Protein AF-A0A0C2ZD01-F1 (afdb_monomer)

Secondary structure (DSSP, 8-state):
--B-TTT-PBPHHHHHHHHHHHHHHHHHHHHHHSPPP-----PPPPPPPPPPHHHHHHHHHHHHHHHHHHHHHHHHHHHHHHHSS------------------PPPPPPP-----------TT---TT-GGGHHHHSSTT--GGGGG--TT--PEEEEE--TT---EEEEE-SSS--EEEEE-TTS-EEEEEE--GGGEEEEEE--TTSPPPPPPTTS--

Nearest PDB structures (foldseek):
  7vmc-assembly1_C  TM=3.803E-01  e=2.671E+00  Escherichia coli O157:H7 str. EC869

pLDDT: mean 73.82, std 19.63, range [30.45, 94.06]

Structure (mmCIF, N/CA/C/O backbone):
data_AF-A0A0C2ZD01-F1
#
_entry.id   AF-A0A0C2ZD01-F1
#
loop_
_atom_site.group_PDB
_atom_site.id
_atom_site.type_symbol
_atom_site.label_atom_id
_atom_site.label_alt_id
_atom_site.label_comp_id
_atom_site.label_asym_id
_atom_site.label_entity_id
_atom_site.label_seq_id
_atom_site.pdbx_PDB_ins_code
_atom_site.Cartn_x
_atom_site.Cartn_y
_atom_site.Cartn_z
_atom_site.occupancy
_atom_site.B_iso_or_equiv
_atom_site.auth_seq_id
_atom_site.auth_comp_id
_atom_site.auth_asym_id
_atom_site.auth_atom_id
_atom_site.pdbx_PDB_model_num
ATOM 1 N N . MET A 1 1 ? -20.960 -1.678 0.259 1.00 58.94 1 MET A N 1
ATOM 2 C CA . MET A 1 1 ? -21.230 -3.119 0.489 1.00 58.94 1 MET A CA 1
ATOM 3 C C . MET A 1 1 ? -21.069 -3.852 -0.832 1.00 58.94 1 MET A C 1
ATOM 5 O O . MET A 1 1 ? -21.698 -3.444 -1.802 1.00 58.94 1 MET A O 1
ATOM 9 N N . ALA A 1 2 ? -20.206 -4.869 -0.900 1.00 73.94 2 ALA A N 1
ATOM 10 C CA . ALA A 1 2 ? -19.932 -5.575 -2.150 1.00 73.94 2 ALA A CA 1
ATOM 11 C C . ALA A 1 2 ? -21.067 -6.575 -2.448 1.00 73.94 2 ALA A C 1
ATOM 13 O O . ALA A 1 2 ? -21.102 -7.686 -1.911 1.00 73.94 2 ALA A O 1
ATOM 14 N N . LEU A 1 3 ? -22.034 -6.131 -3.250 1.00 78.56 3 LEU A N 1
ATOM 15 C CA . LEU A 1 3 ? -23.191 -6.914 -3.676 1.00 78.56 3 LEU A CA 1
ATOM 16 C C . LEU A 1 3 ? -22.995 -7.394 -5.113 1.00 78.56 3 LEU A C 1
ATOM 18 O O . LEU A 1 3 ? -22.504 -6.657 -5.965 1.00 78.56 3 LEU A O 1
ATOM 22 N N . ASP A 1 4 ? -23.428 -8.616 -5.385 1.00 77.88 4 ASP A N 1
ATOM 23 C CA . ASP A 1 4 ? -23.572 -9.133 -6.735 1.00 77.88 4 ASP A CA 1
ATOM 24 C C . ASP A 1 4 ? -24.637 -8.321 -7.485 1.00 77.88 4 ASP A C 1
ATOM 26 O O . ASP A 1 4 ? -25.754 -8.112 -7.002 1.00 77.88 4 ASP A O 1
ATOM 30 N N . THR A 1 5 ? -24.290 -7.839 -8.674 1.00 78.88 5 THR A N 1
ATOM 31 C CA . THR A 1 5 ? -25.119 -6.888 -9.427 1.00 78.88 5 THR A CA 1
ATOM 32 C C . THR A 1 5 ? -26.379 -7.518 -10.017 1.00 78.88 5 THR A C 1
ATOM 34 O O . THR A 1 5 ? -27.344 -6.800 -10.272 1.00 78.88 5 THR A O 1
ATOM 37 N N . LYS A 1 6 ? -26.414 -8.846 -10.189 1.00 77.56 6 LYS A N 1
ATOM 38 C CA . LYS A 1 6 ? -27.583 -9.574 -10.707 1.00 77.56 6 LYS A CA 1
ATOM 39 C C . LYS A 1 6 ? -28.511 -10.062 -9.604 1.00 77.56 6 LYS A C 1
ATOM 41 O O . LYS A 1 6 ? -29.724 -10.011 -9.752 1.00 77.56 6 LYS A O 1
ATOM 46 N N . THR A 1 7 ? -27.948 -10.554 -8.510 1.00 82.75 7 THR A N 1
ATOM 47 C CA . THR A 1 7 ? -28.691 -11.236 -7.445 1.00 82.75 7 THR A CA 1
ATOM 48 C C . THR A 1 7 ? -28.904 -10.360 -6.218 1.00 82.75 7 THR A C 1
ATOM 50 O O . THR A 1 7 ? -29.645 -10.756 -5.323 1.00 82.75 7 THR A O 1
ATOM 53 N N . ARG A 1 8 ? -28.256 -9.183 -6.156 1.00 83.44 8 ARG A N 1
ATOM 54 C CA . ARG A 1 8 ? -28.241 -8.270 -4.998 1.00 83.44 8 ARG A CA 1
ATOM 55 C C . ARG A 1 8 ? -27.796 -8.945 -3.695 1.00 83.44 8 ARG A C 1
ATOM 57 O O . ARG A 1 8 ? -28.004 -8.400 -2.616 1.00 83.44 8 ARG A O 1
ATOM 64 N N . ARG A 1 9 ? -27.161 -10.116 -3.781 1.00 82.00 9 ARG A N 1
ATOM 65 C CA . ARG A 1 9 ? -26.632 -10.853 -2.632 1.00 82.00 9 ARG A CA 1
ATOM 66 C C . ARG A 1 9 ? -25.218 -10.396 -2.324 1.00 82.00 9 ARG A C 1
ATOM 68 O O . ARG A 1 9 ? -24.478 -9.995 -3.215 1.00 82.00 9 ARG A O 1
ATOM 75 N N . VAL A 1 10 ? -24.829 -10.478 -1.058 1.00 81.31 10 VAL A N 1
ATOM 76 C CA . VAL A 1 10 ? -23.455 -10.190 -0.639 1.00 81.31 10 VAL A CA 1
ATOM 77 C C . VAL A 1 10 ? -22.506 -11.186 -1.299 1.00 81.31 10 VAL A C 1
ATOM 79 O O . VAL A 1 10 ? -22.744 -12.394 -1.270 1.00 81.31 10 VAL A O 1
ATOM 82 N N . LEU A 1 11 ? -21.430 -10.677 -1.899 1.00 84.25 11 LEU A N 1
ATOM 83 C CA . LEU A 1 11 ? -20.442 -11.522 -2.556 1.00 84.25 11 LEU A CA 1
ATOM 84 C C . LEU A 1 11 ? -19.786 -12.467 -1.531 1.00 84.25 11 LEU A C 1
ATOM 86 O O . LEU A 1 11 ? -19.335 -12.004 -0.481 1.00 84.25 11 LEU A O 1
ATOM 90 N N . PRO A 1 12 ? -19.641 -13.772 -1.826 1.00 80.69 12 PRO A N 1
ATOM 91 C CA . PRO A 1 12 ? -19.005 -14.721 -0.907 1.00 80.69 12 PRO A CA 1
ATOM 92 C C . PRO A 1 12 ? -17.586 -14.312 -0.480 1.00 80.69 12 PRO A C 1
ATOM 94 O O . PRO A 1 12 ? -17.180 -14.556 0.655 1.00 80.69 12 PRO A O 1
ATOM 97 N N . ALA A 1 13 ? -16.838 -13.648 -1.366 1.00 76.69 13 ALA A N 1
ATOM 98 C CA . ALA A 1 13 ? -15.516 -13.104 -1.056 1.00 76.69 13 ALA A CA 1
ATOM 99 C C . ALA A 1 13 ? -15.570 -12.007 0.023 1.00 76.69 13 ALA A C 1
ATOM 101 O O . ALA A 1 13 ? -14.704 -11.956 0.892 1.00 76.69 13 ALA A O 1
ATOM 102 N N . TYR A 1 14 ? -16.619 -11.180 0.017 1.00 80.19 14 TYR A N 1
ATOM 103 C CA . TYR A 1 14 ? -16.827 -10.139 1.021 1.00 80.19 14 TYR A CA 1
ATOM 104 C C . TYR A 1 14 ? -17.162 -10.733 2.392 1.00 80.19 14 TYR A C 1
ATOM 106 O O . TYR A 1 14 ? -16.647 -10.268 3.404 1.00 80.19 14 TYR A O 1
ATOM 114 N N . VAL A 1 15 ? -17.949 -11.815 2.432 1.00 84.62 15 VAL A N 1
ATOM 115 C CA . VAL A 1 15 ? -18.227 -12.549 3.680 1.00 84.62 15 VAL A CA 1
ATOM 116 C C . VAL A 1 15 ? -16.936 -13.110 4.279 1.00 84.62 15 VAL A C 1
ATOM 118 O O . VAL A 1 15 ? -16.698 -12.960 5.475 1.00 84.62 15 VAL A O 1
ATOM 121 N N . LYS A 1 16 ? -16.067 -13.699 3.447 1.00 84.75 16 LYS A N 1
ATOM 122 C CA . LYS A 1 16 ? -14.762 -14.212 3.893 1.00 84.75 16 LYS A CA 1
ATOM 123 C C . LYS A 1 16 ? -13.846 -13.105 4.410 1.00 84.75 16 LYS A C 1
ATOM 125 O O . LYS A 1 16 ? -13.212 -13.285 5.444 1.00 84.75 16 LYS A O 1
ATOM 130 N N . LEU A 1 17 ? -13.791 -11.966 3.718 1.00 84.75 17 LEU A N 1
ATOM 131 C CA . LEU A 1 17 ? -13.009 -10.808 4.154 1.00 84.75 17 LEU A CA 1
ATOM 132 C C . LEU A 1 17 ? -13.499 -10.299 5.515 1.00 84.75 17 LEU A C 1
ATOM 134 O O . LEU A 1 17 ? -12.701 -10.105 6.426 1.00 84.75 17 LEU A O 1
ATOM 138 N N . PHE A 1 18 ? -14.816 -10.144 5.665 1.00 86.38 18 PHE A N 1
ATOM 139 C CA . PHE A 1 18 ? -15.428 -9.697 6.910 1.00 86.38 18 PHE A CA 1
ATOM 140 C C . PHE A 1 18 ? -15.114 -10.649 8.067 1.00 86.38 18 PHE A C 1
ATOM 142 O O . PHE A 1 18 ? -14.655 -10.203 9.113 1.00 86.38 18 PHE A O 1
ATOM 149 N N . GLN A 1 19 ? -15.284 -11.959 7.863 1.00 87.00 19 GLN A N 1
ATOM 150 C CA . GLN A 1 19 ? -14.949 -12.973 8.865 1.00 87.00 19 GLN A CA 1
ATOM 151 C C . GLN A 1 19 ? -13.470 -12.926 9.262 1.00 87.00 19 GLN A C 1
ATOM 153 O O . GLN A 1 19 ? -13.164 -12.989 10.450 1.00 87.00 19 GLN A O 1
ATOM 158 N N . ASN A 1 20 ? -12.562 -12.777 8.292 1.00 87.12 20 ASN A N 1
ATOM 159 C CA . ASN A 1 20 ? -11.127 -12.704 8.558 1.00 87.12 20 ASN A CA 1
ATOM 160 C C . ASN A 1 20 ? -10.767 -11.450 9.367 1.00 87.12 20 ASN A C 1
ATOM 162 O O . ASN A 1 20 ? -10.104 -11.546 10.397 1.00 87.12 20 ASN A O 1
ATOM 166 N N . ASN A 1 21 ? -11.288 -10.287 8.968 1.00 82.19 21 ASN A N 1
ATOM 167 C CA . ASN A 1 21 ? -11.079 -9.034 9.694 1.00 82.19 21 ASN A CA 1
ATOM 168 C C . ASN A 1 21 ? -11.623 -9.109 11.123 1.00 82.19 21 ASN A C 1
ATOM 170 O O . ASN A 1 21 ? -10.962 -8.661 12.059 1.00 82.19 21 ASN A O 1
ATOM 174 N N . MET A 1 22 ? -12.785 -9.740 11.310 1.00 89.56 22 MET A N 1
ATOM 175 C CA . MET A 1 22 ? -13.345 -9.961 12.639 1.00 89.56 22 MET A CA 1
ATOM 176 C C . MET A 1 22 ? -12.431 -10.843 13.502 1.00 89.56 22 MET A C 1
ATOM 178 O O . MET A 1 22 ? -12.221 -10.552 14.676 1.00 89.56 22 MET A O 1
ATOM 182 N N . LEU A 1 23 ? -11.856 -11.901 12.924 1.00 87.69 23 LEU A N 1
ATOM 183 C CA . LEU A 1 23 ? -10.965 -12.822 13.630 1.00 87.69 23 LEU A CA 1
ATOM 184 C C . LEU A 1 23 ? -9.656 -12.144 14.050 1.00 87.69 23 LEU A C 1
ATOM 186 O O . LEU A 1 23 ? -9.190 -12.345 15.170 1.00 87.69 23 LEU A O 1
ATOM 190 N N . VAL A 1 24 ? -9.101 -11.300 13.177 1.00 84.88 24 VAL A N 1
ATOM 191 C CA . VAL A 1 24 ? -7.920 -10.479 13.473 1.00 84.88 24 VAL A CA 1
ATOM 192 C C . VAL A 1 24 ? -8.216 -9.507 14.613 1.00 84.88 24 VAL A C 1
ATOM 194 O O . VAL A 1 24 ? -7.448 -9.452 15.572 1.00 84.88 24 VAL A O 1
ATOM 197 N N . HIS A 1 25 ? -9.357 -8.816 14.571 1.00 82.69 25 HIS A N 1
ATOM 198 C CA . HIS A 1 25 ? -9.778 -7.918 15.650 1.00 82.69 25 HIS A CA 1
ATOM 199 C C . HIS A 1 25 ? -9.955 -8.648 16.990 1.00 82.69 25 HIS A C 1
ATOM 201 O O . HIS A 1 25 ? -9.491 -8.164 18.022 1.00 82.69 25 HIS A O 1
ATOM 207 N N . LEU A 1 26 ? -10.568 -9.838 16.996 1.00 85.00 26 LEU A N 1
ATOM 208 C CA . LEU A 1 26 ? -10.684 -10.657 18.208 1.00 85.00 26 LEU A CA 1
ATOM 209 C C . LEU A 1 26 ? -9.317 -11.116 18.731 1.00 85.00 26 LEU A C 1
ATOM 211 O O . LEU A 1 26 ? -9.070 -11.081 19.938 1.00 85.00 26 LEU A O 1
ATOM 215 N N . AL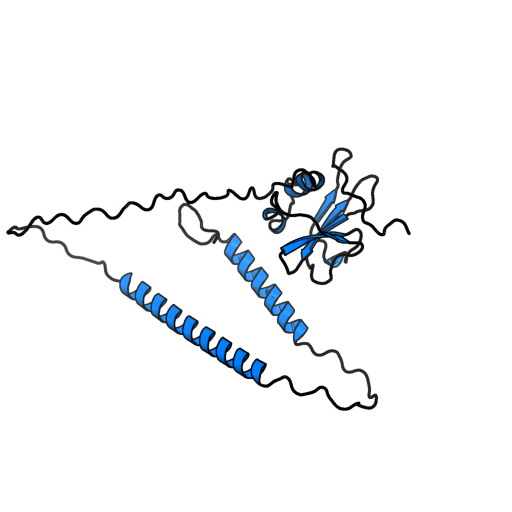A A 1 27 ? -8.411 -11.520 17.839 1.00 79.19 27 ALA A N 1
ATOM 216 C CA . ALA A 1 27 ? -7.057 -11.904 18.215 1.00 79.19 27 ALA A CA 1
ATOM 217 C C . ALA A 1 27 ? -6.293 -10.722 18.834 1.00 79.19 27 ALA A C 1
ATOM 219 O O . ALA A 1 27 ? -5.638 -10.888 19.865 1.00 79.19 27 ALA A O 1
ATOM 220 N N . GLN A 1 28 ? -6.436 -9.520 18.272 1.00 77.81 28 GLN A N 1
ATOM 221 C CA . GLN A 1 28 ? -5.863 -8.290 18.819 1.00 77.81 28 GLN A CA 1
ATOM 222 C C . GLN A 1 28 ? -6.443 -7.964 20.200 1.00 77.81 28 GLN A C 1
ATOM 224 O O . GLN A 1 28 ? -5.677 -7.782 21.143 1.00 77.81 28 GLN A O 1
ATOM 229 N N . GLN A 1 29 ? -7.769 -8.012 20.371 1.00 79.31 29 GLN A N 1
ATOM 230 C CA . GLN A 1 29 ? -8.408 -7.796 21.676 1.00 79.31 29 GLN A CA 1
ATOM 231 C C . GLN A 1 29 ? -7.937 -8.797 22.739 1.00 79.31 29 GLN A C 1
ATOM 233 O O . GLN A 1 29 ? -7.696 -8.413 23.884 1.00 79.31 29 GLN A O 1
ATOM 238 N N . SER A 1 30 ? -7.766 -10.070 22.369 1.00 70.50 30 SER A N 1
ATOM 239 C CA . SER A 1 30 ? -7.272 -11.098 23.292 1.00 70.50 30 SER A CA 1
ATOM 240 C C . SER A 1 30 ? -5.812 -10.874 23.697 1.00 70.50 30 SER A C 1
ATOM 242 O O . SER A 1 30 ? -5.461 -11.065 24.859 1.00 70.50 30 SER A O 1
ATOM 244 N N . ARG A 1 31 ? -4.966 -10.391 22.776 1.00 64.19 31 ARG A N 1
ATOM 245 C CA . ARG A 1 31 ? -3.570 -10.032 23.068 1.00 64.19 31 ARG A CA 1
ATOM 246 C C . ARG A 1 31 ? -3.464 -8.783 23.935 1.00 64.19 31 ARG A C 1
ATOM 248 O O . ARG A 1 31 ? -2.612 -8.748 24.812 1.00 64.19 31 ARG A O 1
ATOM 255 N N . SER A 1 32 ? -4.354 -7.809 23.763 1.00 57.03 32 SER A N 1
ATOM 256 C CA . SER A 1 32 ? -4.437 -6.636 24.642 1.00 57.03 32 SER A CA 1
ATOM 257 C C . SER A 1 32 ? -4.979 -6.965 26.042 1.00 57.03 32 SER A C 1
ATOM 259 O O . SER A 1 32 ? -4.745 -6.202 26.975 1.00 57.03 32 SER A O 1
ATOM 261 N N . GLN A 1 33 ? -5.682 -8.094 26.215 1.00 53.91 33 GLN A N 1
ATOM 262 C CA . GLN A 1 33 ? -6.108 -8.613 27.525 1.00 53.91 33 GLN A CA 1
ATOM 263 C C . GLN A 1 33 ? -5.127 -9.610 28.157 1.00 53.91 33 GLN A C 1
ATOM 265 O O . GLN A 1 33 ? -5.245 -9.907 29.349 1.00 53.91 33 GLN A O 1
ATOM 270 N N . ALA A 1 34 ? -4.155 -10.126 27.403 1.00 48.22 34 ALA A N 1
ATOM 271 C CA . ALA A 1 34 ? -3.115 -10.985 27.944 1.00 48.22 34 ALA A CA 1
ATOM 272 C C . ALA A 1 34 ? -2.134 -10.135 28.766 1.00 48.22 34 ALA A C 1
ATOM 274 O O . ALA A 1 34 ? -1.191 -9.544 28.244 1.00 48.22 34 ALA A O 1
ATOM 275 N N . SER A 1 35 ? -2.385 -10.068 30.076 1.00 48.44 35 SER A N 1
ATOM 276 C CA . SER A 1 35 ? -1.448 -9.528 31.064 1.00 48.44 35 SER A CA 1
ATOM 277 C C . SER A 1 35 ? -0.042 -10.104 30.834 1.00 48.44 35 SER A C 1
ATOM 279 O O . SER A 1 35 ? 0.084 -11.317 30.638 1.00 48.44 35 SER A O 1
ATOM 281 N N . PRO A 1 36 ? 1.022 -9.282 30.901 1.00 47.12 36 PRO A N 1
ATOM 282 C CA . PRO A 1 36 ? 2.389 -9.763 30.733 1.00 47.12 36 PRO A CA 1
ATOM 283 C C . PRO A 1 36 ? 2.751 -10.793 31.821 1.00 47.12 36 PRO A C 1
ATOM 285 O O . PRO A 1 36 ? 2.191 -10.742 32.925 1.00 47.12 36 PRO A O 1
ATOM 288 N N . PRO A 1 37 ? 3.682 -11.729 31.544 1.00 43.16 37 PRO A N 1
ATOM 289 C CA . PRO A 1 37 ? 4.127 -12.707 32.528 1.00 43.16 37 PRO A CA 1
ATOM 290 C C . PRO A 1 37 ? 4.789 -11.990 33.709 1.00 43.16 37 PRO A C 1
ATOM 292 O O . PRO A 1 37 ? 5.677 -11.155 33.545 1.00 43.16 37 PRO A O 1
ATOM 295 N N . SER A 1 38 ? 4.340 -12.319 34.918 1.00 44.75 38 SER A N 1
ATOM 296 C CA . SER A 1 38 ? 4.862 -11.768 36.165 1.00 44.75 38 SER A CA 1
ATOM 297 C C . SER A 1 38 ? 6.338 -12.138 36.360 1.00 44.75 38 SER A C 1
ATOM 299 O O . SER A 1 38 ? 6.655 -13.298 36.628 1.00 44.75 38 SER A O 1
ATOM 301 N N . ALA A 1 39 ? 7.229 -11.149 36.271 1.00 39.34 39 ALA A N 1
ATOM 302 C CA . ALA A 1 39 ? 8.621 -11.236 36.716 1.00 39.34 39 ALA A CA 1
ATOM 303 C C . ALA A 1 39 ? 8.743 -10.829 38.207 1.00 39.34 39 ALA A C 1
ATOM 305 O O . ALA A 1 39 ? 7.864 -10.142 38.735 1.00 39.34 39 ALA A O 1
ATOM 306 N N . PRO A 1 40 ? 9.777 -11.297 38.933 1.00 45.78 40 PRO A N 1
ATOM 307 C CA . PRO A 1 40 ? 9.713 -11.460 40.379 1.00 45.78 40 PRO A CA 1
ATOM 308 C C . PRO A 1 40 ? 9.877 -10.142 41.147 1.00 45.78 40 PRO A C 1
ATOM 310 O O . PRO A 1 40 ? 10.734 -9.321 40.839 1.00 45.78 40 PRO A O 1
ATOM 313 N N . LYS A 1 41 ? 9.036 -10.003 42.184 1.00 49.00 41 LYS A N 1
ATOM 314 C CA . LYS A 1 41 ? 9.081 -9.075 43.331 1.00 49.00 41 LYS A CA 1
ATOM 315 C C . LYS A 1 41 ? 10.168 -7.989 43.271 1.00 49.00 41 LYS A C 1
ATOM 317 O O . LYS A 1 41 ? 11.283 -8.194 43.742 1.00 49.00 41 LYS A O 1
ATOM 322 N N . SER A 1 42 ? 9.768 -6.784 42.876 1.00 41.78 42 SER A N 1
ATOM 323 C CA . SER A 1 42 ? 10.413 -5.556 43.339 1.00 41.78 42 SER A CA 1
ATOM 324 C C . SER A 1 42 ? 9.359 -4.582 43.865 1.00 41.78 42 SER A C 1
ATOM 326 O O . SER A 1 42 ? 8.219 -4.550 43.410 1.00 41.78 42 SER A O 1
ATOM 328 N N . ARG A 1 43 ? 9.741 -3.890 44.932 1.00 45.09 43 ARG A N 1
ATOM 329 C CA . ARG A 1 43 ? 8.934 -3.149 45.909 1.00 45.09 43 ARG A CA 1
ATOM 330 C C . ARG A 1 43 ? 8.021 -2.102 45.242 1.00 45.09 43 ARG A C 1
ATOM 332 O O . ARG A 1 43 ? 8.503 -1.253 44.501 1.00 45.09 43 ARG A O 1
ATOM 339 N N . ALA A 1 44 ? 6.719 -2.163 45.528 1.00 40.53 44 ALA A N 1
ATOM 340 C CA . ALA A 1 44 ? 5.687 -1.312 44.929 1.00 40.53 44 ALA A CA 1
ATOM 341 C C . ALA A 1 44 ? 5.825 0.186 45.300 1.00 40.53 44 ALA A C 1
ATOM 343 O O . ALA A 1 44 ? 5.944 0.497 46.489 1.00 40.53 44 ALA A O 1
ATOM 344 N N . PRO A 1 45 ? 5.723 1.112 44.327 1.00 55.62 45 PRO A N 1
ATOM 345 C CA . PRO A 1 45 ? 5.280 2.490 44.541 1.00 55.62 45 PRO A CA 1
ATOM 346 C C . PRO A 1 45 ? 3.735 2.557 44.610 1.00 55.62 45 PRO A C 1
ATOM 348 O O . PRO A 1 45 ? 3.071 1.607 44.185 1.00 55.62 45 PRO A O 1
ATOM 351 N N . PRO A 1 46 ? 3.139 3.643 45.144 1.00 52.16 46 PRO A N 1
ATOM 352 C CA . PRO A 1 46 ? 1.685 3.782 45.253 1.00 52.16 46 PRO A CA 1
ATOM 353 C C . PRO A 1 46 ? 1.020 3.648 43.876 1.00 52.16 46 PRO A C 1
ATOM 355 O O . PRO A 1 46 ? 1.480 4.231 42.896 1.00 52.16 46 PRO A O 1
ATOM 358 N N . GLY A 1 47 ? -0.025 2.818 43.815 1.00 53.12 47 GLY A N 1
ATOM 359 C CA . GLY A 1 47 ? -0.683 2.423 42.571 1.00 53.12 47 GLY A CA 1
ATOM 360 C C . GLY A 1 47 ? -1.251 3.603 41.772 1.00 53.12 47 GLY A C 1
ATOM 361 O O . GLY A 1 47 ? -1.524 4.663 42.342 1.00 53.12 47 GLY A O 1
ATOM 362 N N . PRO A 1 48 ? -1.440 3.426 40.452 1.00 59.53 48 PRO A N 1
ATOM 363 C CA . PRO A 1 48 ? -1.995 4.465 39.598 1.00 59.53 48 PRO A CA 1
ATOM 364 C C . PRO A 1 48 ? -3.400 4.873 40.077 1.00 59.53 48 PRO A C 1
ATOM 366 O O . PRO A 1 48 ? -4.143 4.030 40.595 1.00 59.53 48 PRO A O 1
ATOM 369 N N . PRO A 1 49 ? -3.782 6.155 39.922 1.00 57.75 49 PRO A N 1
ATOM 370 C CA . PRO A 1 49 ? -5.102 6.629 40.312 1.00 57.75 49 PRO A CA 1
ATOM 371 C C . PRO A 1 49 ? -6.189 5.835 39.580 1.00 57.75 49 PRO A C 1
ATOM 373 O O . PRO A 1 49 ? -6.040 5.468 38.414 1.00 57.75 49 PRO A O 1
ATOM 376 N N . SER A 1 50 ? -7.292 5.560 40.281 1.00 56.38 50 SER A N 1
ATOM 377 C CA . SER A 1 50 ? -8.465 4.920 39.680 1.00 56.38 50 SER A CA 1
ATOM 378 C C . SER A 1 50 ? -8.916 5.707 38.442 1.00 56.38 50 SER A C 1
ATOM 380 O O . SER A 1 50 ? -8.939 6.939 38.502 1.00 56.38 50 SER A O 1
ATOM 382 N N . PRO A 1 51 ? -9.281 5.036 37.331 1.00 55.62 51 PRO A N 1
ATOM 383 C CA . PRO A 1 51 ? -9.702 5.728 36.120 1.00 55.62 51 PRO A CA 1
ATOM 384 C C . PRO A 1 51 ? -10.914 6.623 36.421 1.00 55.62 51 PRO A C 1
ATOM 386 O O . PRO A 1 51 ? -11.778 6.221 37.212 1.00 55.62 51 PRO A O 1
ATOM 389 N N . PRO A 1 52 ? -10.987 7.824 35.820 1.00 57.16 52 PRO A N 1
ATOM 390 C CA . PRO A 1 52 ? -12.035 8.795 36.110 1.00 57.16 52 PRO A CA 1
ATOM 391 C C . PRO A 1 52 ? -13.421 8.180 35.881 1.00 57.16 52 PRO A C 1
ATOM 393 O O . PRO A 1 52 ? -13.658 7.502 34.879 1.00 57.16 52 PRO A O 1
ATOM 396 N N . SER A 1 53 ? -14.344 8.412 36.822 1.00 60.41 53 SER A N 1
ATOM 397 C CA . SER A 1 53 ? -15.703 7.839 36.830 1.00 60.41 53 SER A CA 1
ATOM 398 C C . SER A 1 53 ? -16.487 8.108 35.541 1.00 60.41 53 SER A C 1
ATOM 400 O O . SER A 1 53 ? -17.329 7.299 35.160 1.00 60.41 53 SER A O 1
ATOM 402 N N . VAL A 1 54 ? -16.150 9.194 34.843 1.00 59.56 54 VAL A N 1
ATOM 403 C CA . VAL A 1 54 ? -16.716 9.611 33.554 1.00 59.56 54 VAL A CA 1
ATOM 404 C C . VAL A 1 54 ? -16.585 8.515 32.490 1.00 59.56 54 VAL A C 1
ATOM 406 O O . VAL A 1 54 ? -17.570 8.182 31.838 1.00 59.56 54 VAL A O 1
ATOM 409 N N . LEU A 1 55 ? -15.423 7.856 32.398 1.00 59.09 55 LEU A N 1
ATOM 410 C CA . LEU A 1 55 ? -15.180 6.800 31.406 1.00 59.09 55 LEU A CA 1
ATOM 411 C C . LEU A 1 55 ? -16.022 5.543 31.669 1.00 59.09 55 LEU A C 1
ATOM 413 O O . LEU A 1 55 ? -16.387 4.821 30.745 1.00 59.09 55 LEU A O 1
ATOM 417 N N . ARG A 1 56 ? -16.362 5.261 32.934 1.00 62.19 56 ARG A N 1
ATOM 418 C CA . ARG A 1 56 ? -17.210 4.107 33.281 1.00 62.19 56 ARG A CA 1
ATOM 419 C C . ARG A 1 56 ? -18.669 4.339 32.906 1.00 62.19 56 ARG A C 1
ATOM 421 O O . ARG A 1 56 ? -19.341 3.388 32.516 1.00 62.19 56 ARG A O 1
ATOM 428 N N . VAL A 1 57 ? -19.138 5.580 33.029 1.00 70.44 57 VAL A N 1
ATOM 429 C CA . VAL A 1 57 ? -20.491 5.972 32.623 1.00 70.44 57 VAL A CA 1
ATOM 430 C C . VAL A 1 57 ? -20.611 5.907 31.106 1.00 70.44 57 VAL A C 1
ATOM 432 O O . VAL A 1 57 ? -21.532 5.272 30.614 1.00 70.44 57 VAL A O 1
ATOM 435 N N . GLU A 1 58 ? -19.637 6.441 30.369 1.00 73.81 58 GLU A N 1
ATOM 436 C CA . GLU A 1 58 ? -19.629 6.411 28.902 1.00 73.81 58 GLU A CA 1
ATOM 437 C C . GLU A 1 58 ? -19.643 4.977 28.345 1.00 73.81 58 GLU A C 1
ATOM 439 O O . GLU A 1 58 ? -20.450 4.654 27.479 1.00 73.81 58 GLU A O 1
ATOM 444 N N . ILE A 1 59 ? -18.852 4.065 28.923 1.00 75.94 59 ILE A N 1
ATOM 445 C CA . ILE A 1 59 ? -18.871 2.643 28.540 1.00 75.94 59 ILE A CA 1
ATOM 446 C C . ILE A 1 59 ? -20.229 1.990 28.838 1.00 75.94 59 ILE A C 1
ATOM 448 O O . ILE A 1 59 ? -20.690 1.144 28.068 1.00 75.94 59 ILE A O 1
ATOM 452 N N . ALA A 1 60 ? -20.875 2.337 29.954 1.00 75.50 60 ALA A N 1
ATOM 453 C CA . ALA A 1 60 ? -22.196 1.809 30.286 1.00 75.50 60 ALA A CA 1
ATOM 454 C C . ALA A 1 60 ? -23.274 2.342 29.329 1.00 75.50 60 ALA A C 1
ATOM 456 O O . ALA A 1 60 ? -24.111 1.563 28.871 1.00 75.50 60 ALA A O 1
ATOM 457 N N . THR A 1 61 ? -23.204 3.625 28.969 1.00 85.50 61 THR A N 1
ATOM 458 C CA . THR A 1 61 ? -24.092 4.257 27.986 1.00 85.50 61 THR A CA 1
ATOM 459 C C . THR A 1 61 ? -23.933 3.611 26.614 1.00 85.50 61 THR A C 1
ATOM 461 O O . THR A 1 61 ? -24.912 3.118 26.062 1.00 85.50 61 THR A O 1
ATOM 464 N N . LEU A 1 62 ? -22.696 3.474 26.125 1.00 85.06 62 LEU A N 1
ATOM 465 C CA . LEU A 1 62 ? -22.403 2.824 24.844 1.00 85.06 62 LEU A CA 1
ATOM 466 C C . LEU A 1 62 ? -22.906 1.377 24.804 1.00 85.06 62 LEU A C 1
ATOM 468 O O . LEU A 1 62 ? -23.436 0.925 23.794 1.00 85.06 62 LEU A O 1
ATOM 472 N N . ARG A 1 63 ? -22.793 0.634 25.913 1.00 88.38 63 ARG A N 1
ATOM 473 C CA . ARG A 1 63 ? -23.350 -0.727 26.013 1.00 88.38 63 ARG A CA 1
ATOM 474 C C . ARG A 1 63 ? -24.875 -0.742 25.943 1.00 88.38 63 ARG A C 1
ATOM 476 O O . ARG A 1 63 ? -25.428 -1.657 25.336 1.00 88.38 63 ARG A O 1
ATOM 483 N N . SER A 1 64 ? -25.536 0.238 26.556 1.00 84.38 64 SER A N 1
ATOM 484 C CA . SER A 1 64 ? -26.993 0.373 26.507 1.00 84.38 64 SER A CA 1
ATOM 485 C C . SER A 1 64 ? -27.478 0.727 25.100 1.00 84.38 64 SER A C 1
ATOM 487 O O . SER A 1 64 ? -28.437 0.127 24.625 1.00 84.38 64 SER A O 1
ATOM 489 N N . GLU A 1 65 ? -26.792 1.638 24.407 1.00 87.19 65 GLU A N 1
ATOM 490 C CA . GLU A 1 65 ? -27.104 2.000 23.018 1.00 87.19 65 GLU A CA 1
ATOM 491 C C . GLU A 1 65 ? -26.949 0.799 22.081 1.00 87.19 65 GLU A C 1
ATOM 493 O O . GLU A 1 65 ? -27.841 0.496 21.293 1.00 87.19 65 GLU A O 1
ATOM 498 N N . LEU A 1 66 ? -25.867 0.030 22.230 1.00 88.12 66 LEU A N 1
ATOM 499 C CA . LEU A 1 66 ? -25.636 -1.176 21.431 1.00 88.12 66 LEU A CA 1
ATOM 500 C C . LEU A 1 66 ? -26.713 -2.248 21.671 1.00 88.12 66 LEU A C 1
ATOM 502 O O . LEU A 1 66 ? -27.093 -2.970 20.748 1.00 88.12 66 LEU A O 1
ATOM 506 N N . ALA A 1 67 ? -27.210 -2.367 22.905 1.00 89.69 67 ALA A N 1
ATOM 507 C CA . ALA A 1 67 ? -28.311 -3.270 23.227 1.00 89.69 67 ALA A CA 1
ATOM 508 C C . ALA A 1 67 ? -29.636 -2.805 22.601 1.00 89.69 67 ALA A C 1
ATOM 510 O O . ALA A 1 67 ? -30.359 -3.634 22.050 1.00 89.69 67 ALA A O 1
ATOM 511 N N . ALA A 1 68 ? -29.920 -1.499 22.626 1.00 89.44 68 ALA A N 1
ATOM 512 C CA . ALA A 1 68 ? -31.110 -0.920 22.006 1.00 89.44 68 ALA A CA 1
ATOM 513 C C . ALA A 1 68 ? -31.107 -1.109 20.480 1.00 89.44 68 ALA A C 1
ATOM 515 O O . ALA A 1 68 ? -32.061 -1.659 19.937 1.00 89.44 68 ALA A O 1
ATOM 516 N N . LEU A 1 69 ? -29.995 -0.793 19.802 1.00 88.19 69 LEU A N 1
ATOM 517 C CA . LEU A 1 69 ? -29.862 -1.000 18.353 1.00 88.19 69 LEU A CA 1
ATOM 518 C C . LEU A 1 69 ? -30.048 -2.467 17.944 1.00 88.19 69 LEU A C 1
ATOM 520 O O . LEU A 1 69 ? -30.607 -2.757 16.888 1.00 88.19 69 LEU A O 1
ATOM 524 N N . ARG A 1 70 ? -29.585 -3.415 18.767 1.00 90.06 70 ARG A N 1
ATOM 525 C CA . ARG A 1 70 ? -29.803 -4.847 18.509 1.00 90.06 70 ARG A CA 1
ATOM 526 C C . ARG A 1 70 ? -31.270 -5.241 18.641 1.00 90.06 70 ARG A C 1
ATOM 528 O O . ARG A 1 70 ? -31.730 -6.059 17.850 1.00 90.06 70 ARG A O 1
ATOM 535 N N . ALA A 1 71 ? -31.982 -4.679 19.616 1.00 89.00 71 ALA A N 1
ATOM 536 C CA . ALA A 1 71 ? -33.410 -4.922 19.781 1.00 89.00 71 ALA A CA 1
ATOM 537 C C . ALA A 1 71 ? -34.207 -4.364 18.591 1.00 89.00 71 ALA A C 1
ATOM 539 O O . ALA A 1 71 ? -34.994 -5.100 18.002 1.00 89.00 71 ALA A O 1
ATOM 540 N N . GLU A 1 72 ? -33.924 -3.127 18.169 1.00 89.62 72 GLU A N 1
ATOM 541 C CA . GLU A 1 72 ? -34.556 -2.511 16.992 1.00 89.62 72 GLU A CA 1
ATOM 542 C C . GLU A 1 72 ? -34.281 -3.306 15.709 1.00 89.62 72 GLU A C 1
ATOM 544 O O . GLU A 1 72 ? -35.167 -3.498 14.877 1.00 89.62 72 GLU A O 1
ATOM 549 N N . PHE A 1 73 ? -33.060 -3.820 15.548 1.00 90.81 73 PHE A N 1
ATOM 550 C CA . PHE A 1 73 ? -32.711 -4.625 14.383 1.00 90.81 73 PHE A CA 1
ATOM 551 C C . PHE A 1 73 ? -33.443 -5.977 14.349 1.00 90.81 73 PHE A C 1
ATOM 553 O O . PHE A 1 73 ? -33.887 -6.407 13.283 1.00 90.81 73 PHE A O 1
ATOM 560 N N . GLU A 1 74 ? -33.598 -6.654 15.490 1.00 88.81 74 GLU A N 1
ATOM 561 C CA . GLU A 1 74 ? -34.371 -7.903 15.557 1.00 88.81 74 GLU A CA 1
ATOM 562 C C . GLU A 1 74 ? -35.877 -7.671 15.368 1.00 88.81 74 GLU A C 1
ATOM 564 O O . GLU A 1 74 ? -36.553 -8.483 14.729 1.00 88.81 74 GLU A O 1
ATOM 569 N N . GLU A 1 75 ? -36.402 -6.537 15.834 1.00 87.44 75 GLU A N 1
ATOM 570 C CA . GLU A 1 75 ? -37.777 -6.118 15.549 1.00 87.44 75 GLU A CA 1
ATOM 571 C C . GLU A 1 75 ? -37.980 -5.857 14.050 1.00 87.44 75 GLU A C 1
ATOM 573 O O . GLU A 1 75 ? -38.915 -6.385 13.443 1.00 87.44 75 GLU A O 1
ATOM 578 N N . PHE A 1 76 ? -37.054 -5.129 13.418 1.00 88.56 76 PHE A N 1
ATOM 579 C CA . PHE A 1 76 ? -37.062 -4.904 11.975 1.00 88.56 76 PHE A CA 1
ATOM 580 C C . PHE A 1 76 ? -37.028 -6.223 11.193 1.00 88.56 76 PHE A C 1
ATOM 582 O O . PHE A 1 76 ? -37.810 -6.415 10.259 1.00 88.56 76 PHE A O 1
ATOM 589 N N . LYS A 1 77 ? -36.166 -7.163 11.595 1.00 86.38 77 LYS A N 1
ATOM 590 C CA . LYS A 1 77 ? -36.060 -8.482 10.960 1.00 86.38 77 LYS A CA 1
ATOM 591 C C . LYS A 1 77 ? -37.366 -9.272 11.076 1.00 86.38 77 LYS A C 1
ATOM 593 O O . LYS A 1 77 ? -37.830 -9.835 10.087 1.00 86.38 77 LYS A O 1
ATOM 598 N N . SER A 1 78 ? -37.995 -9.237 12.249 1.00 78.88 78 SER A N 1
ATOM 599 C CA . SER A 1 78 ? -39.280 -9.899 12.501 1.00 78.88 78 SER A CA 1
ATOM 600 C C . SER A 1 78 ? -40.420 -9.287 11.673 1.00 78.88 78 SER A C 1
ATOM 602 O O . SER A 1 78 ? -41.245 -10.013 11.117 1.00 78.88 78 SER A O 1
ATOM 604 N N . SER A 1 79 ? -40.445 -7.958 11.532 1.00 77.19 79 SER A N 1
ATOM 605 C CA . SER A 1 79 ? -41.411 -7.235 10.689 1.00 77.19 79 SER A CA 1
ATOM 606 C C . SER A 1 79 ? -41.242 -7.564 9.199 1.00 77.19 79 SER A C 1
ATOM 608 O O . SER A 1 79 ? -42.219 -7.798 8.478 1.00 77.19 79 SER A O 1
ATOM 610 N N . TYR A 1 80 ? -39.991 -7.667 8.744 1.00 77.44 80 TYR A N 1
ATOM 611 C CA . TYR A 1 80 ? -39.662 -8.016 7.366 1.00 77.44 80 TYR A CA 1
ATOM 612 C C . TYR A 1 80 ? -40.071 -9.456 7.013 1.00 77.44 80 TYR A C 1
ATOM 614 O O . TYR A 1 80 ? -40.692 -9.686 5.975 1.00 77.44 80 TYR A O 1
ATOM 622 N N . GLU A 1 81 ? -39.797 -10.431 7.886 1.00 74.44 81 GLU A N 1
ATOM 623 C CA . GLU A 1 81 ? -40.204 -11.829 7.665 1.00 74.44 81 GLU A CA 1
ATOM 624 C C . GLU A 1 81 ? -41.729 -12.023 7.749 1.00 74.44 81 GLU A C 1
ATOM 626 O O . GLU A 1 81 ? -42.303 -12.789 6.967 1.00 74.44 81 GLU A O 1
ATOM 631 N N . SER A 1 82 ? -42.406 -11.266 8.618 1.00 65.12 82 SER A N 1
ATOM 632 C CA . SER A 1 82 ? -43.874 -11.277 8.725 1.00 65.12 82 SER A CA 1
ATOM 633 C C . SER A 1 82 ? -44.560 -10.675 7.491 1.00 65.12 82 SER A C 1
ATOM 635 O O . SER A 1 82 ? -45.641 -11.111 7.112 1.00 65.12 82 SER A O 1
ATOM 637 N N . SER A 1 83 ? -43.921 -9.710 6.822 1.00 58.53 83 SER A N 1
ATOM 638 C CA . SER A 1 83 ? -44.438 -9.098 5.586 1.00 58.53 83 SER A CA 1
ATOM 639 C C . SER A 1 83 ? -44.124 -9.918 4.329 1.00 58.53 83 SER A C 1
ATOM 641 O O . SER A 1 83 ? -44.789 -9.773 3.308 1.00 58.53 83 SER A O 1
ATOM 643 N N . SER A 1 84 ? -43.115 -10.792 4.388 1.00 51.50 84 SER A N 1
ATOM 644 C CA . SER A 1 84 ? -42.701 -11.645 3.266 1.00 51.50 84 SER A CA 1
ATOM 645 C C . SER A 1 84 ? -43.475 -12.970 3.183 1.00 51.50 84 SER A C 1
ATOM 647 O O . SER A 1 84 ? -43.281 -13.724 2.228 1.00 51.50 84 SER A O 1
ATOM 649 N N . SER A 1 85 ? -44.333 -13.279 4.160 1.00 47.66 85 SER A N 1
ATOM 650 C CA . SER A 1 85 ? -45.089 -14.535 4.255 1.00 47.66 85 SER A CA 1
ATOM 651 C C . SER A 1 85 ? -46.596 -14.306 4.087 1.00 47.66 85 SER A C 1
ATOM 653 O O . SER A 1 85 ? -47.404 -14.629 4.950 1.00 47.66 85 SER A O 1
ATOM 655 N N . GLY A 1 86 ? -46.989 -13.751 2.940 1.00 49.12 86 GLY A N 1
ATOM 656 C CA . GLY A 1 86 ? -48.394 -13.492 2.639 1.00 49.12 86 GLY A CA 1
ATOM 657 C C . GLY A 1 86 ? -48.668 -13.319 1.154 1.00 49.12 86 GLY A C 1
ATOM 658 O O . GLY A 1 86 ? -49.130 -12.263 0.754 1.00 49.12 86 GLY A O 1
ATOM 659 N N . ASP A 1 87 ? -48.398 -14.342 0.340 1.00 43.38 87 ASP A N 1
ATOM 660 C CA . ASP A 1 87 ? -49.074 -14.448 -0.955 1.00 43.38 87 ASP A CA 1
ATOM 661 C C . ASP A 1 87 ? -49.246 -15.913 -1.365 1.00 43.38 87 ASP A C 1
ATOM 663 O O . ASP A 1 87 ? -48.360 -16.581 -1.903 1.00 43.38 87 ASP A O 1
ATOM 667 N N . SER A 1 88 ? -50.419 -16.452 -1.052 1.00 39.06 88 SER A N 1
ATOM 668 C CA . SER A 1 88 ? -50.936 -17.658 -1.684 1.00 39.06 88 SER A CA 1
ATOM 669 C C . SER A 1 88 ? -52.457 -17.590 -1.749 1.00 39.06 88 SER A C 1
ATOM 671 O O . SER A 1 88 ? -53.146 -17.772 -0.754 1.00 39.06 88 SER A O 1
ATOM 673 N N . SER A 1 89 ? -52.922 -17.390 -2.986 1.00 39.41 89 SER A N 1
ATOM 674 C CA . SER A 1 89 ? -54.269 -17.599 -3.534 1.00 39.41 89 SER A CA 1
ATOM 675 C C . SER A 1 89 ? -55.415 -16.733 -3.005 1.00 39.41 89 SER A C 1
ATOM 677 O O . SER A 1 89 ? -55.953 -16.979 -1.930 1.00 39.41 89 SER A O 1
ATOM 679 N N . SER A 1 90 ? -55.953 -15.865 -3.872 1.00 32.16 90 SER A N 1
ATOM 680 C CA . SER A 1 90 ? -57.195 -16.146 -4.630 1.00 32.16 90 SER A CA 1
ATOM 681 C C . SER A 1 90 ? -57.577 -14.955 -5.524 1.00 32.16 90 SER A C 1
ATOM 683 O O . SER A 1 90 ? -57.759 -13.845 -5.036 1.00 32.16 90 SER A O 1
ATOM 685 N N . SER A 1 91 ? -57.759 -15.183 -6.828 1.00 39.25 91 SER A N 1
ATOM 686 C CA . SER A 1 91 ? -58.539 -14.279 -7.694 1.00 39.25 91 SER A CA 1
ATOM 687 C C . SER A 1 91 ? -60.041 -14.482 -7.441 1.00 39.25 91 SER A C 1
ATOM 689 O O . SER A 1 91 ? -60.461 -15.616 -7.197 1.00 39.25 91 SER A O 1
ATOM 691 N N . PRO A 1 92 ? -60.867 -13.426 -7.551 1.00 38.69 92 PRO A N 1
ATOM 692 C CA . PRO A 1 92 ? -61.710 -13.306 -8.744 1.00 38.69 92 PRO A CA 1
ATOM 693 C C . PRO A 1 92 ? -61.839 -11.873 -9.303 1.00 38.69 92 PRO A C 1
ATOM 695 O O . PRO A 1 92 ? -61.378 -10.894 -8.728 1.00 38.69 92 PRO A O 1
ATOM 698 N N . SER A 1 93 ? -62.437 -11.828 -10.494 1.00 31.45 93 SER A N 1
ATOM 699 C CA . SER A 1 93 ? -62.540 -10.737 -11.480 1.00 31.45 93 SER A CA 1
ATOM 700 C C . SER A 1 93 ? -63.769 -9.805 -11.239 1.00 31.45 93 SER A C 1
ATOM 702 O O . SER A 1 93 ? -64.345 -9.878 -10.156 1.00 31.45 93 SER A O 1
ATOM 704 N N . PRO A 1 94 ? -64.196 -8.898 -12.156 1.00 59.19 94 PRO A N 1
ATOM 705 C CA . PRO A 1 94 ? -64.285 -7.458 -11.893 1.00 59.19 94 PRO A CA 1
ATOM 706 C C . PRO A 1 94 ? -65.728 -6.908 -11.944 1.00 59.19 94 PRO A C 1
ATOM 708 O O . PRO A 1 94 ? -66.557 -7.396 -12.702 1.00 59.19 94 PRO A O 1
ATOM 711 N N . SER A 1 95 ? -66.035 -5.845 -11.200 1.00 31.17 95 SER A N 1
ATOM 712 C CA . SER A 1 95 ? -67.152 -4.904 -11.455 1.00 31.17 95 SER A CA 1
ATOM 713 C C . SER A 1 95 ? -66.934 -3.687 -10.538 1.00 31.17 95 SER A C 1
ATOM 715 O O . SER A 1 95 ? -66.787 -3.865 -9.335 1.00 31.17 95 SER A O 1
ATOM 717 N N . GLU A 1 96 ? -66.569 -2.508 -11.059 1.00 35.47 96 GLU A N 1
ATOM 718 C CA . GLU A 1 96 ? -67.494 -1.413 -11.430 1.00 35.47 96 GLU A CA 1
ATOM 719 C C . GLU A 1 96 ? -68.265 -0.911 -10.174 1.00 35.47 96 GLU A C 1
ATOM 721 O O . GLU A 1 96 ? -69.007 -1.668 -9.567 1.00 35.47 96 GLU A O 1
ATOM 726 N N . VAL A 1 97 ? -68.092 0.307 -9.632 1.00 30.45 97 VAL A N 1
ATOM 727 C CA . VAL A 1 97 ? -68.546 1.598 -10.179 1.00 30.45 97 VAL A CA 1
ATOM 728 C C . VAL A 1 97 ? -68.302 2.735 -9.127 1.00 30.45 97 VAL A C 1
ATOM 730 O O . VAL A 1 97 ? -68.479 2.524 -7.933 1.00 30.45 97 VAL A O 1
ATOM 733 N N . HIS A 1 98 ? -68.023 3.953 -9.625 1.00 30.59 98 HIS A N 1
ATOM 734 C CA . HIS A 1 98 ? -68.230 5.317 -9.065 1.00 30.59 98 HIS A CA 1
ATOM 735 C C . HIS A 1 98 ? -67.247 6.005 -8.080 1.00 30.59 98 HIS A C 1
ATOM 737 O O . HIS A 1 98 ? -67.289 5.841 -6.869 1.00 30.59 98 HIS A O 1
ATOM 743 N N . ALA A 1 99 ? -66.522 6.964 -8.683 1.00 32.97 99 ALA A N 1
ATOM 744 C CA . ALA A 1 99 ? -66.521 8.413 -8.412 1.00 32.97 99 ALA A CA 1
ATOM 745 C C . ALA A 1 99 ? -65.973 8.938 -7.071 1.00 32.97 99 ALA A C 1
ATOM 747 O O . ALA A 1 99 ? -66.632 8.859 -6.044 1.00 32.97 99 ALA A O 1
ATOM 748 N N . ALA A 1 100 ? -64.871 9.697 -7.135 1.00 31.42 100 ALA A N 1
ATOM 749 C CA . ALA A 1 100 ? -64.942 11.164 -7.108 1.00 31.42 100 ALA A CA 1
ATOM 750 C C . ALA A 1 100 ? -63.551 11.827 -7.165 1.00 31.42 100 ALA A C 1
ATOM 752 O O . ALA A 1 100 ? -62.594 11.379 -6.546 1.00 31.42 100 ALA A O 1
ATOM 753 N N . SER A 1 101 ? -63.536 12.982 -7.830 1.00 36.56 101 SER A N 1
ATOM 754 C CA . SER A 1 101 ? -62.648 14.125 -7.599 1.00 36.56 101 SER A CA 1
ATOM 755 C C . SER A 1 101 ? -61.183 14.028 -8.041 1.00 36.56 101 SER A C 1
ATOM 757 O O . SER A 1 101 ? -60.266 13.712 -7.288 1.00 36.56 101 SER A O 1
ATOM 759 N N . THR A 1 102 ? -60.969 14.449 -9.287 1.00 48.25 102 THR A N 1
ATOM 760 C CA . THR A 1 102 ? -59.699 14.967 -9.796 1.00 48.25 102 THR A CA 1
ATOM 761 C C . THR A 1 102 ? -59.284 16.211 -9.005 1.00 48.25 102 THR A C 1
ATOM 763 O O . THR A 1 102 ? -59.774 17.309 -9.253 1.00 48.25 102 THR A O 1
ATOM 766 N N . VAL A 1 103 ? -58.337 16.046 -8.085 1.00 41.94 103 VAL A N 1
ATOM 767 C CA . VAL A 1 103 ? -57.490 17.129 -7.574 1.00 41.94 103 VAL A CA 1
ATOM 768 C C . VAL A 1 103 ? -56.053 16.693 -7.819 1.00 41.94 103 VAL A C 1
ATOM 770 O O . VAL A 1 103 ? -55.592 15.703 -7.259 1.00 41.94 103 VAL A O 1
ATOM 773 N N . MET A 1 104 ? -55.368 17.389 -8.724 1.00 46.50 104 MET A N 1
ATOM 774 C CA . MET A 1 104 ? -53.958 17.148 -9.024 1.00 46.50 104 MET A CA 1
ATOM 775 C C . MET A 1 104 ? -53.097 17.453 -7.790 1.00 46.50 104 MET A C 1
ATOM 777 O O . MET A 1 104 ? -53.156 18.583 -7.298 1.00 46.50 104 MET A O 1
ATOM 781 N N . PRO A 1 105 ? -52.234 16.535 -7.325 1.00 41.50 105 PRO A N 1
ATOM 782 C CA . PRO A 1 105 ? -51.112 16.909 -6.489 1.00 41.50 105 PRO A CA 1
ATOM 783 C C . PRO A 1 105 ? -49.990 17.408 -7.396 1.00 41.50 105 PRO A C 1
ATOM 785 O O . PRO A 1 105 ? -49.552 16.728 -8.325 1.00 41.50 105 PRO A O 1
ATOM 788 N N . ILE A 1 106 ? -49.549 18.624 -7.108 1.00 47.44 106 ILE A N 1
ATOM 789 C CA . ILE A 1 106 ? -48.336 19.250 -7.622 1.00 47.44 106 ILE A CA 1
ATOM 790 C C . ILE A 1 106 ? -47.189 18.234 -7.510 1.00 47.44 106 ILE A C 1
ATOM 792 O O . ILE A 1 106 ? -46.913 17.724 -6.424 1.00 47.44 106 ILE A O 1
ATOM 796 N N . HIS A 1 107 ? -46.552 17.920 -8.639 1.00 48.62 107 HIS A N 1
ATOM 797 C CA . HIS A 1 107 ? -45.350 17.090 -8.686 1.00 48.62 107 HIS A CA 1
ATOM 798 C C . HIS A 1 107 ? -44.313 17.631 -7.682 1.00 48.62 107 HIS A C 1
ATOM 800 O O . HIS A 1 107 ? -43.967 18.813 -7.772 1.00 48.62 107 HIS A O 1
ATOM 806 N N . PRO A 1 108 ? -43.766 16.818 -6.759 1.00 47.25 108 PRO A N 1
ATOM 807 C CA . PRO A 1 108 ? -42.543 17.209 -6.078 1.00 47.25 108 PRO A CA 1
ATOM 808 C C . PRO A 1 108 ? -41.412 17.277 -7.119 1.00 47.25 108 PRO A C 1
ATOM 810 O O . PRO A 1 108 ? -41.404 16.471 -8.060 1.00 47.25 108 PRO A O 1
ATOM 813 N N . PRO A 1 109 ? -40.465 18.226 -6.997 1.00 47.19 109 PRO A N 1
ATOM 814 C CA . PRO A 1 109 ? -39.323 18.279 -7.896 1.00 47.19 109 PRO A CA 1
ATOM 815 C C . PRO A 1 109 ? -38.585 16.944 -7.813 1.00 47.19 109 PRO A C 1
ATOM 817 O O . PRO A 1 109 ? -38.242 16.473 -6.727 1.00 47.19 109 PRO A O 1
ATOM 820 N N . SER A 1 110 ? -38.385 16.312 -8.969 1.00 44.28 110 SER A N 1
ATOM 821 C CA . SER A 1 110 ? -37.555 15.121 -9.095 1.00 44.28 110 SER A CA 1
ATOM 822 C C . SER A 1 110 ? -36.210 15.389 -8.415 1.00 44.28 110 SER A C 1
ATOM 824 O O . SER A 1 110 ? -35.601 16.422 -8.710 1.00 44.28 110 SER A O 1
ATOM 826 N N . PRO A 1 111 ? -35.712 14.515 -7.521 1.00 44.84 111 PRO A N 1
ATOM 827 C CA . PRO A 1 111 ? -34.351 14.651 -7.046 1.00 44.84 111 PRO A CA 1
ATOM 828 C C . PRO A 1 111 ? -33.445 14.416 -8.251 1.00 44.84 111 PRO A C 1
ATOM 830 O O . PRO A 1 111 ? -33.263 13.284 -8.707 1.00 44.84 111 PRO A O 1
ATOM 833 N N . SER A 1 112 ? -32.918 15.511 -8.798 1.00 40.94 112 SER A N 1
ATOM 834 C CA . SER A 1 112 ? -31.807 15.504 -9.734 1.00 40.94 112 SER A CA 1
ATOM 835 C C . SER A 1 112 ? -30.716 14.642 -9.125 1.00 40.94 112 SER A C 1
ATOM 837 O O . SER A 1 112 ? -29.973 15.068 -8.247 1.00 40.94 112 SER A O 1
ATOM 839 N N . SER A 1 113 ? -30.633 13.402 -9.592 1.00 47.59 113 SER A N 1
ATOM 840 C CA . SER A 1 113 ? -29.611 12.442 -9.201 1.00 47.59 113 SER A CA 1
ATOM 841 C C . SER A 1 113 ? -28.317 12.756 -9.945 1.00 47.59 113 SER A C 1
ATOM 843 O O . SER A 1 113 ? -27.643 11.860 -10.433 1.00 47.59 113 SER A O 1
ATOM 845 N N . SER A 1 114 ? -27.945 14.035 -10.027 1.00 41.62 114 SER A N 1
ATOM 846 C CA . SER A 1 114 ? -26.560 14.411 -10.283 1.00 41.62 114 SER A CA 1
ATOM 847 C C . SER A 1 114 ? -25.817 14.324 -8.954 1.00 41.62 114 SER A C 1
ATOM 849 O O . SER A 1 114 ? -25.234 15.288 -8.470 1.00 41.62 114 SER A O 1
ATOM 851 N N . SER A 1 115 ? -25.888 13.144 -8.334 1.00 36.81 115 SER A N 1
ATOM 852 C CA . SER A 1 115 ? -24.889 12.746 -7.366 1.00 36.81 115 SER A CA 1
ATOM 853 C C . SER A 1 115 ? -23.647 12.556 -8.214 1.00 36.81 115 SER A C 1
ATOM 855 O O . SER A 1 115 ? -23.529 11.561 -8.928 1.00 36.81 115 SER A O 1
ATOM 857 N N . THR A 1 116 ? -22.778 13.563 -8.220 1.00 43.91 116 THR A N 1
ATOM 858 C CA . THR A 1 116 ? -21.408 13.431 -8.692 1.00 43.91 116 THR A CA 1
ATOM 859 C C . THR A 1 116 ? -20.820 12.269 -7.908 1.00 43.91 116 THR A C 1
ATOM 861 O O . THR A 1 116 ? -20.371 12.430 -6.777 1.00 43.91 116 THR A O 1
ATOM 864 N N . MET A 1 117 ? -20.907 11.061 -8.463 1.00 41.22 117 MET A N 1
ATOM 865 C CA . MET A 1 117 ? -20.032 9.988 -8.053 1.00 41.22 117 MET A CA 1
ATOM 866 C C . MET A 1 117 ? -18.664 10.503 -8.452 1.00 41.22 117 MET A C 1
ATOM 868 O O . MET A 1 117 ? -18.308 10.487 -9.628 1.00 41.22 117 MET A O 1
ATOM 872 N N . SER A 1 118 ? -17.951 11.080 -7.485 1.00 42.66 118 SER A N 1
ATOM 873 C CA . SER A 1 118 ? -16.506 11.148 -7.568 1.00 42.66 118 SER A CA 1
ATOM 874 C C . SER A 1 118 ? -16.096 9.697 -7.745 1.00 42.66 118 SER A C 1
ATOM 876 O O . SER A 1 118 ? -16.190 8.899 -6.812 1.00 42.66 118 SER A O 1
ATOM 878 N N . ILE A 1 119 ? -15.832 9.314 -8.993 1.00 48.84 119 ILE A N 1
ATOM 879 C CA . ILE A 1 119 ? -15.254 8.025 -9.320 1.00 48.84 119 ILE A CA 1
ATOM 880 C C . ILE A 1 119 ? -13.866 8.134 -8.715 1.00 48.84 119 ILE A C 1
ATOM 882 O O . ILE A 1 119 ? -12.955 8.672 -9.339 1.00 48.84 119 ILE A O 1
ATOM 886 N N . VAL A 1 120 ? -13.741 7.734 -7.450 1.00 56.53 120 VAL A N 1
ATOM 887 C CA . VAL A 1 120 ? -12.443 7.515 -6.835 1.00 56.53 120 VAL A CA 1
ATOM 888 C C . VAL A 1 120 ? -11.800 6.478 -7.739 1.00 56.53 120 VAL A C 1
ATOM 890 O O . VAL A 1 120 ? -12.299 5.357 -7.855 1.00 56.53 120 VAL A O 1
ATOM 893 N N . GLN A 1 121 ? -10.803 6.902 -8.513 1.00 59.97 121 GLN A N 1
ATOM 894 C CA . GLN A 1 121 ? -10.071 6.012 -9.398 1.00 59.97 121 GLN A CA 1
ATOM 895 C C . GLN A 1 121 ? -9.205 5.118 -8.510 1.00 59.97 121 GLN A C 1
ATOM 897 O O . GLN A 1 121 ? -8.026 5.377 -8.287 1.00 59.97 121 GLN A O 1
ATOM 902 N N . GLU A 1 122 ? -9.837 4.085 -7.954 1.00 74.62 122 GLU A N 1
ATOM 903 C CA . GLU A 1 122 ? -9.179 2.990 -7.256 1.00 74.62 122 GLU A CA 1
ATOM 904 C C . GLU A 1 122 ? -8.099 2.390 -8.172 1.00 74.62 122 GLU A C 1
ATOM 906 O O . GLU A 1 122 ? -8.257 2.352 -9.396 1.00 74.62 122 GLU A O 1
ATOM 911 N N . LYS A 1 123 ? -6.985 1.940 -7.587 1.00 82.75 123 LYS A N 1
ATOM 912 C CA . LYS A 1 123 ? -5.781 1.463 -8.298 1.00 82.75 123 LYS A CA 1
ATOM 913 C C . LYS A 1 123 ? -5.054 2.506 -9.144 1.00 82.75 123 LYS A C 1
ATOM 915 O O . LYS A 1 123 ? -4.290 2.142 -10.038 1.00 82.75 123 LYS A O 1
ATOM 920 N N . THR A 1 124 ? -5.256 3.787 -8.880 1.00 85.75 124 THR A N 1
ATOM 921 C CA . THR A 1 124 ? -4.526 4.840 -9.589 1.00 85.75 124 THR A CA 1
ATOM 922 C C . THR A 1 124 ? -3.597 5.532 -8.617 1.00 85.75 124 THR A C 1
ATOM 924 O O . THR A 1 124 ? -4.041 6.086 -7.623 1.00 85.75 124 THR A O 1
ATOM 927 N N . SER A 1 125 ? -2.297 5.497 -8.885 1.00 86.19 125 SER A N 1
ATOM 928 C CA . SER A 1 125 ? -1.312 6.232 -8.091 1.00 86.19 125 SER A CA 1
ATOM 929 C C . SER A 1 125 ? -1.376 7.738 -8.368 1.00 86.19 125 SER A C 1
ATOM 931 O O . SER A 1 125 ? -1.712 8.178 -9.471 1.00 86.19 125 SER A O 1
ATOM 933 N N . HIS A 1 126 ? -1.024 8.552 -7.368 1.00 87.88 126 HIS A N 1
ATOM 934 C CA . HIS A 1 126 ? -0.860 9.995 -7.558 1.00 87.88 126 HIS A CA 1
ATOM 935 C C . HIS A 1 126 ? 0.247 10.261 -8.610 1.00 87.88 126 HIS A C 1
ATOM 937 O O . HIS A 1 126 ? 1.284 9.592 -8.573 1.00 87.88 126 HIS A O 1
ATOM 943 N N . PRO A 1 127 ? 0.134 11.277 -9.493 1.00 85.94 127 PRO A N 1
ATOM 944 C CA . PRO A 1 127 ? 1.157 11.601 -10.504 1.00 85.94 127 PRO A CA 1
ATOM 945 C C . PRO A 1 127 ? 2.568 11.905 -9.966 1.00 85.94 127 PRO A C 1
ATOM 947 O O . PRO A 1 127 ? 3.541 11.887 -10.711 1.00 85.94 127 PRO A O 1
ATOM 950 N N . GLN A 1 128 ? 2.689 12.202 -8.673 1.00 86.06 128 GLN A N 1
ATOM 951 C CA . GLN A 1 128 ? 3.969 12.412 -7.974 1.00 86.06 128 GLN A CA 1
ATOM 952 C C . GLN A 1 128 ? 4.554 11.113 -7.389 1.00 86.06 128 GLN A C 1
ATOM 954 O O . GLN A 1 128 ? 5.687 11.098 -6.912 1.00 86.06 128 GLN A O 1
ATOM 959 N N . HIS A 1 129 ? 3.795 10.017 -7.423 1.00 89.12 129 HIS A N 1
ATOM 960 C CA . HIS A 1 129 ? 4.138 8.716 -6.853 1.00 89.12 129 HIS A CA 1
ATOM 961 C C . HIS A 1 129 ? 3.942 7.595 -7.884 1.00 89.12 129 HIS A C 1
ATOM 963 O O . HIS A 1 129 ? 3.486 6.501 -7.559 1.00 89.12 129 HIS A O 1
ATOM 969 N N . THR A 1 130 ? 4.319 7.859 -9.138 1.00 90.44 130 THR A N 1
ATOM 970 C CA . THR A 1 130 ? 4.160 6.928 -10.272 1.00 90.44 130 THR A CA 1
ATOM 971 C C . THR A 1 130 ? 4.860 5.585 -10.073 1.00 90.44 130 THR A C 1
ATOM 973 O O . THR A 1 130 ? 4.442 4.591 -10.655 1.00 90.44 130 THR A O 1
ATOM 976 N N . TRP A 1 131 ? 5.886 5.529 -9.220 1.00 91.56 131 TRP A N 1
ATOM 977 C CA . TRP A 1 131 ? 6.581 4.301 -8.821 1.00 91.56 131 TRP A CA 1
ATOM 978 C C . TRP A 1 131 ? 5.675 3.281 -8.113 1.00 91.56 131 TRP A C 1
ATOM 980 O O . TRP A 1 131 ? 6.006 2.099 -8.057 1.00 91.56 131 TRP A O 1
ATOM 990 N N . ILE A 1 132 ? 4.518 3.713 -7.606 1.00 92.38 132 ILE A N 1
ATOM 991 C CA . ILE A 1 132 ? 3.526 2.835 -6.981 1.00 92.38 132 ILE A CA 1
ATOM 992 C C . ILE A 1 132 ? 2.674 2.133 -8.037 1.00 92.38 132 ILE A C 1
ATOM 994 O O . ILE A 1 132 ? 2.263 0.998 -7.811 1.00 92.38 132 ILE A O 1
ATOM 998 N N . GLN A 1 133 ? 2.434 2.753 -9.198 1.00 92.94 133 GLN A N 1
ATOM 999 C CA . GLN A 1 133 ? 1.530 2.202 -10.213 1.00 92.94 133 GLN A CA 1
ATOM 1000 C C . GLN A 1 133 ? 1.867 0.751 -10.592 1.00 92.94 133 GLN A C 1
ATOM 1002 O O . GLN A 1 133 ? 0.976 -0.094 -10.518 1.00 92.94 133 GLN A O 1
ATOM 1007 N N . PRO A 1 134 ? 3.135 0.396 -10.873 1.00 91.75 134 PRO A N 1
ATOM 1008 C CA . PRO A 1 134 ? 3.477 -0.976 -11.238 1.00 91.75 134 PRO A CA 1
ATOM 1009 C C . PRO A 1 134 ? 3.260 -1.995 -10.105 1.00 91.75 134 PRO A C 1
ATOM 1011 O O . PRO A 1 134 ? 3.092 -3.183 -10.367 1.00 91.75 134 PRO A O 1
ATOM 1014 N N . ILE A 1 135 ? 3.230 -1.549 -8.842 1.00 91.44 135 ILE A N 1
ATOM 1015 C CA . ILE A 1 135 ? 2.882 -2.378 -7.675 1.00 91.44 135 ILE A CA 1
ATOM 1016 C C . ILE A 1 135 ? 1.374 -2.663 -7.669 1.00 91.44 135 ILE A C 1
ATOM 1018 O O . ILE A 1 135 ? 0.963 -3.790 -7.394 1.00 91.44 135 ILE A O 1
ATOM 1022 N N . LEU A 1 136 ? 0.551 -1.656 -7.984 1.00 91.06 136 LEU A N 1
ATOM 1023 C CA . LEU A 1 136 ? -0.914 -1.770 -8.052 1.00 91.06 136 LEU A CA 1
ATOM 1024 C C . LEU A 1 136 ? -1.374 -2.620 -9.244 1.00 91.06 136 LEU A C 1
ATOM 1026 O O . LEU A 1 136 ? -2.353 -3.365 -9.139 1.00 91.06 136 LEU A O 1
ATOM 1030 N N . ASP A 1 137 ? -0.639 -2.528 -10.351 1.00 90.50 137 ASP A N 1
ATOM 1031 C CA . ASP A 1 137 ? -0.889 -3.272 -11.587 1.00 90.50 137 ASP A CA 1
ATOM 1032 C C . ASP A 1 137 ? -0.344 -4.707 -11.533 1.00 90.50 137 ASP A C 1
ATOM 1034 O O . ASP A 1 137 ? -0.663 -5.532 -12.393 1.00 90.50 137 ASP A O 1
ATOM 1038 N N . HIS A 1 138 ? 0.473 -5.033 -10.524 1.00 89.19 138 HIS A N 1
ATOM 1039 C CA . HIS A 1 138 ? 1.088 -6.347 -10.413 1.00 89.19 138 HIS A CA 1
ATOM 1040 C C . HIS A 1 138 ? 0.011 -7.449 -10.301 1.00 89.19 138 HIS A C 1
ATOM 1042 O O . HIS A 1 138 ? -0.914 -7.321 -9.495 1.00 89.19 138 HIS A O 1
ATOM 1048 N N . PRO A 1 139 ? 0.131 -8.587 -11.017 1.00 86.19 139 PRO A N 1
ATOM 1049 C CA . PRO A 1 139 ? -0.875 -9.660 -10.988 1.00 86.19 139 PRO A CA 1
ATOM 1050 C C . PRO A 1 139 ? -1.153 -10.232 -9.591 1.00 86.19 139 PRO A C 1
AT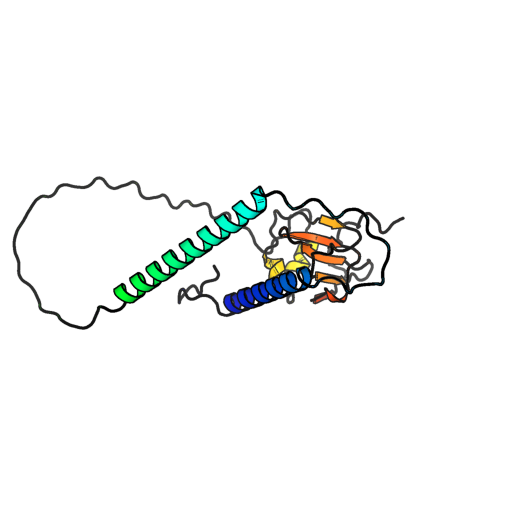OM 1052 O O . PRO A 1 139 ? -2.232 -10.755 -9.323 1.00 86.19 139 PRO A O 1
ATOM 1055 N N . HIS A 1 140 ? -0.163 -10.133 -8.703 1.00 83.12 140 HIS A N 1
ATOM 1056 C CA . HIS A 1 140 ? -0.241 -10.564 -7.305 1.00 83.12 140 HIS A CA 1
ATOM 1057 C C . HIS A 1 140 ? -0.423 -9.401 -6.321 1.00 83.12 140 HIS A C 1
ATOM 1059 O O . HIS A 1 140 ? -0.146 -9.561 -5.133 1.00 83.12 140 HIS A O 1
ATOM 1065 N N . CYS A 1 141 ? -0.851 -8.230 -6.798 1.00 81.56 141 CYS A N 1
ATOM 1066 C CA . CYS A 1 141 ? -1.190 -7.119 -5.923 1.00 81.56 141 CYS A CA 1
ATOM 1067 C C . CYS A 1 141 ? -2.300 -7.546 -4.955 1.00 81.56 141 CYS A C 1
ATOM 1069 O O . CYS A 1 141 ? -3.295 -8.168 -5.342 1.00 81.56 141 CYS A O 1
ATOM 1071 N N . LEU A 1 142 ? -2.107 -7.253 -3.672 1.00 84.06 142 LEU A N 1
ATOM 1072 C CA . LEU A 1 142 ? -3.053 -7.645 -2.639 1.00 84.06 142 LEU A CA 1
ATOM 1073 C C . LEU A 1 142 ? -4.288 -6.750 -2.702 1.00 84.06 142 LEU A C 1
ATOM 1075 O O . LEU A 1 142 ? -4.189 -5.547 -2.928 1.00 84.06 142 LEU A O 1
ATOM 1079 N N . ALA A 1 143 ? -5.460 -7.332 -2.443 1.00 84.12 143 ALA A N 1
ATOM 1080 C CA . ALA A 1 143 ? -6.734 -6.624 -2.562 1.00 84.12 143 ALA A CA 1
ATOM 1081 C C . ALA A 1 143 ? -6.804 -5.344 -1.712 1.00 84.12 143 ALA A C 1
ATOM 1083 O O . ALA A 1 143 ? -7.497 -4.408 -2.089 1.00 84.12 143 ALA A O 1
ATOM 1084 N N . PHE A 1 144 ? -6.066 -5.273 -0.601 1.00 82.88 144 PHE A N 1
ATOM 1085 C CA . PHE A 1 144 ? -6.034 -4.078 0.242 1.00 82.88 144 PHE A CA 1
ATOM 1086 C C . PHE A 1 144 ? -5.288 -2.893 -0.397 1.00 82.88 144 PHE A C 1
ATOM 1088 O O . PHE A 1 144 ? -5.594 -1.753 -0.076 1.00 82.88 144 PHE A O 1
ATOM 1095 N N . PHE A 1 145 ? -4.392 -3.129 -1.362 1.00 87.00 145 PHE A N 1
ATOM 1096 C CA . PHE A 1 145 ? -3.796 -2.065 -2.180 1.00 87.00 145 PHE A CA 1
ATOM 1097 C C . PHE A 1 145 ? -4.747 -1.537 -3.257 1.00 87.00 145 PHE A C 1
ATOM 1099 O O . PHE A 1 145 ? -4.471 -0.505 -3.861 1.00 87.00 145 PHE A O 1
ATOM 1106 N N . HIS A 1 146 ? -5.884 -2.194 -3.507 1.00 84.12 146 HIS A N 1
ATOM 1107 C CA . HIS A 1 146 ? -6.840 -1.699 -4.497 1.00 84.12 146 HIS A CA 1
ATOM 1108 C C . HIS A 1 146 ? -7.493 -0.378 -4.071 1.00 84.12 146 HIS A C 1
ATOM 1110 O O . HIS A 1 146 ? -7.958 0.360 -4.930 1.00 84.12 146 HIS A O 1
ATOM 1116 N N . HIS A 1 147 ? -7.483 -0.069 -2.772 1.00 83.31 147 HIS A N 1
ATOM 1117 C CA . HIS A 1 147 ? -7.983 1.192 -2.230 1.00 83.31 147 HIS A CA 1
ATOM 1118 C C . HIS A 1 147 ? -6.986 2.350 -2.357 1.00 83.31 147 HIS A C 1
ATOM 1120 O O . HIS A 1 147 ? -7.333 3.468 -1.994 1.00 83.31 147 HIS A O 1
ATOM 1126 N N . VAL A 1 148 ? -5.770 2.111 -2.875 1.00 85.94 148 VAL A N 1
ATOM 1127 C CA . VAL A 1 148 ? -4.879 3.217 -3.238 1.00 85.94 148 VAL A CA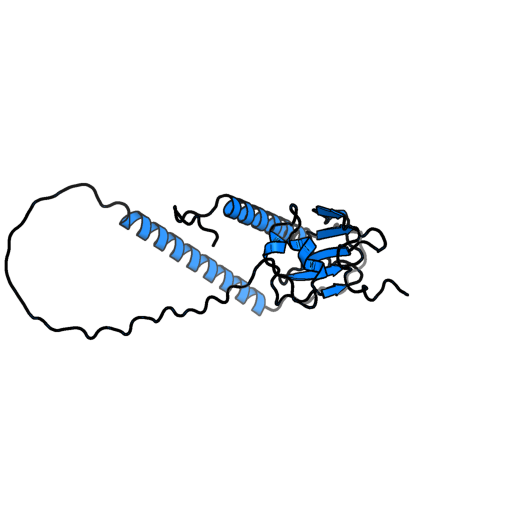 1
ATOM 1128 C C . VAL A 1 148 ? -5.530 4.005 -4.361 1.00 85.94 148 VAL A C 1
ATOM 1130 O O . VAL A 1 148 ? -5.839 3.456 -5.424 1.00 85.94 148 VAL A O 1
ATOM 1133 N N . ASP A 1 149 ? -5.705 5.293 -4.115 1.00 87.12 149 ASP A N 1
ATOM 1134 C CA . ASP A 1 149 ? -6.181 6.248 -5.096 1.00 87.12 149 ASP A CA 1
ATOM 1135 C C . ASP A 1 149 ? -5.168 7.372 -5.310 1.00 87.12 149 ASP A C 1
ATOM 1137 O O . ASP A 1 149 ? -4.121 7.468 -4.658 1.00 87.12 149 ASP A O 1
ATOM 1141 N N . SER A 1 150 ? -5.497 8.243 -6.260 1.00 86.38 150 SER A N 1
ATOM 1142 C CA . SER A 1 150 ? -4.610 9.314 -6.670 1.00 86.38 150 SER A CA 1
ATOM 1143 C C . SER A 1 150 ? -4.481 10.420 -5.632 1.00 86.38 150 SER A C 1
ATOM 1145 O O . SER A 1 150 ? -3.775 11.369 -5.920 1.00 86.38 150 SER A O 1
ATOM 1147 N N . SER A 1 151 ? -5.191 10.379 -4.503 1.00 86.25 151 SER A N 1
ATOM 1148 C CA . SER A 1 151 ? -5.100 11.360 -3.416 1.00 86.25 151 SER A CA 1
ATOM 1149 C C . SER A 1 151 ? -4.206 10.893 -2.268 1.00 86.25 151 SER A C 1
ATOM 1151 O O . SER A 1 151 ? -3.723 11.724 -1.498 1.00 86.25 151 SER A O 1
ATOM 1153 N N . MET A 1 152 ? -3.935 9.587 -2.176 1.00 88.69 152 MET A N 1
ATOM 1154 C CA . MET A 1 152 ? -3.063 9.033 -1.147 1.00 88.69 152 MET A CA 1
ATOM 1155 C C . MET A 1 152 ? -1.610 9.482 -1.327 1.00 88.69 152 MET A C 1
ATOM 1157 O O . MET A 1 152 ? -1.004 9.334 -2.393 1.00 88.69 152 MET A O 1
ATOM 1161 N N . VAL A 1 153 ? -1.034 9.980 -0.234 1.00 89.50 153 VAL A N 1
ATOM 1162 C CA . VAL A 1 153 ? 0.370 10.382 -0.149 1.00 89.50 153 VAL A CA 1
ATOM 1163 C C . VAL A 1 153 ? 1.101 9.385 0.750 1.00 89.50 153 VAL A C 1
ATOM 1165 O O . VAL A 1 153 ? 0.741 9.259 1.919 1.00 89.50 153 VAL A O 1
ATOM 1168 N N . PRO A 1 154 ? 2.127 8.673 0.253 1.00 92.44 154 PRO A N 1
ATOM 1169 C CA . PRO A 1 154 ? 2.830 7.690 1.056 1.00 92.44 154 PRO A CA 1
ATOM 1170 C C . PRO A 1 154 ? 3.676 8.342 2.152 1.00 92.44 154 PRO A C 1
ATOM 1172 O O . PRO A 1 154 ? 4.477 9.250 1.896 1.00 92.44 154 PRO A O 1
ATOM 1175 N N . ILE A 1 155 ? 3.569 7.810 3.364 1.00 92.31 155 ILE A N 1
ATOM 1176 C CA . ILE A 1 155 ? 4.383 8.194 4.514 1.00 92.31 155 ILE A CA 1
ATOM 1177 C C . ILE A 1 155 ? 5.669 7.371 4.484 1.00 92.31 155 ILE A C 1
ATOM 1179 O O . ILE A 1 155 ? 5.638 6.143 4.516 1.00 92.31 155 ILE A O 1
ATOM 1183 N N . HIS A 1 156 ? 6.816 8.043 4.411 1.00 92.06 156 HIS A N 1
ATOM 1184 C CA . HIS A 1 156 ? 8.114 7.380 4.311 1.00 92.06 156 HIS A CA 1
ATOM 1185 C C . HIS A 1 156 ? 8.779 7.299 5.684 1.00 92.06 156 HIS A C 1
ATOM 1187 O O . HIS A 1 156 ? 8.952 8.317 6.355 1.00 92.06 156 HIS A O 1
ATOM 1193 N N . SER A 1 157 ? 9.198 6.102 6.083 1.00 91.00 157 SER A N 1
ATOM 1194 C CA . SER A 1 157 ? 9.866 5.857 7.361 1.00 91.00 157 SER A CA 1
ATOM 1195 C C . SER A 1 157 ? 11.069 4.926 7.207 1.00 91.00 157 SER A C 1
ATOM 1197 O O . SER A 1 157 ? 11.206 4.189 6.234 1.00 91.00 157 SER A O 1
ATOM 1199 N N . HIS A 1 158 ? 11.975 4.937 8.186 1.00 89.88 158 HIS A N 1
ATOM 1200 C CA . HIS A 1 158 ? 13.082 3.976 8.222 1.00 89.88 158 HIS A CA 1
ATOM 1201 C C . HIS A 1 158 ? 12.579 2.537 8.423 1.00 89.88 158 HIS A C 1
ATOM 1203 O O . HIS A 1 158 ? 12.947 1.608 7.696 1.00 89.88 158 HIS A O 1
ATOM 1209 N N . ALA A 1 159 ? 11.739 2.371 9.444 1.00 91.38 159 ALA A N 1
ATOM 1210 C CA . ALA A 1 159 ? 11.190 1.106 9.896 1.00 91.38 159 ALA A CA 1
ATOM 1211 C C . ALA A 1 159 ? 9.665 1.131 9.790 1.00 91.38 159 ALA A C 1
ATOM 1213 O O . ALA A 1 159 ? 9.036 2.171 10.004 1.00 91.38 159 ALA A O 1
ATOM 1214 N N . MET A 1 160 ? 9.093 -0.019 9.451 1.00 93.38 160 MET A N 1
ATOM 1215 C CA . MET A 1 160 ? 7.652 -0.196 9.352 1.00 93.38 160 MET A CA 1
ATOM 1216 C C . MET A 1 160 ? 6.990 0.007 10.730 1.00 93.38 160 MET A C 1
ATOM 1218 O O . MET A 1 160 ? 7.452 -0.613 11.693 1.00 93.38 160 MET A O 1
ATOM 1222 N N . PRO A 1 161 ? 5.941 0.847 10.837 1.00 91.81 161 PRO A N 1
ATOM 1223 C CA . PRO A 1 161 ? 5.133 0.986 12.048 1.00 91.81 161 PRO A CA 1
ATOM 1224 C C . PRO A 1 161 ? 4.646 -0.351 12.634 1.00 91.81 161 PRO A C 1
ATOM 1226 O O . PRO A 1 161 ? 4.382 -1.311 11.907 1.00 91.81 161 PRO A O 1
ATOM 1229 N N . GLU A 1 162 ? 4.536 -0.421 13.964 1.00 90.44 162 GLU A N 1
ATOM 1230 C CA . GLU A 1 162 ? 4.208 -1.658 14.697 1.00 90.44 162 GLU A CA 1
ATOM 1231 C C . GLU A 1 162 ? 2.767 -2.145 14.477 1.00 90.44 162 GLU A C 1
ATOM 1233 O O . GLU A 1 162 ? 2.482 -3.342 14.576 1.00 90.44 162 GLU A O 1
ATOM 1238 N N . ASP A 1 163 ? 1.857 -1.226 14.170 1.00 91.44 163 ASP A N 1
ATOM 1239 C CA . ASP A 1 163 ? 0.449 -1.493 13.881 1.00 91.44 163 ASP A CA 1
ATOM 1240 C C . ASP A 1 163 ? 0.219 -2.026 12.456 1.00 91.44 163 ASP A C 1
ATOM 1242 O O . ASP A 1 163 ? -0.876 -2.487 12.133 1.00 91.44 163 ASP A O 1
ATOM 1246 N N . ILE A 1 164 ? 1.264 -2.062 11.621 1.00 91.75 164 ILE A N 1
ATOM 1247 C CA . ILE A 1 164 ? 1.21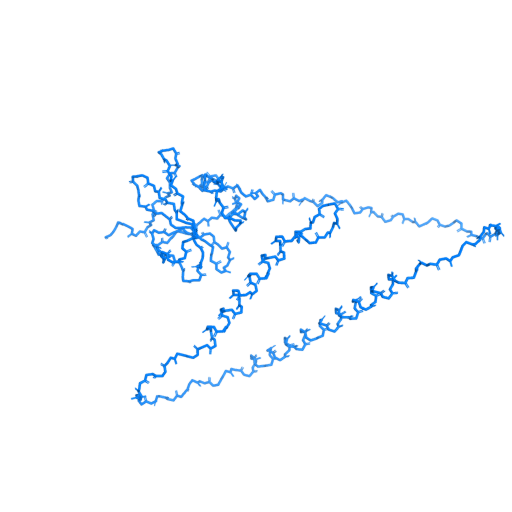0 -2.641 10.278 1.00 91.75 164 ILE A CA 1
ATOM 1248 C C . ILE A 1 164 ? 1.511 -4.134 10.342 1.00 91.75 164 ILE A C 1
ATOM 1250 O O . ILE A 1 164 ? 2.638 -4.583 10.568 1.00 91.75 164 ILE A O 1
ATOM 1254 N N . HIS A 1 165 ? 0.480 -4.934 10.087 1.00 88.06 165 HIS A N 1
ATOM 1255 C CA . HIS A 1 165 ? 0.550 -6.393 10.199 1.00 88.06 165 HIS A CA 1
ATOM 1256 C C . HIS A 1 165 ? 0.696 -7.123 8.861 1.00 88.06 165 HIS A C 1
ATOM 1258 O O . HIS A 1 165 ? 0.994 -8.316 8.853 1.00 88.06 165 HIS A O 1
ATOM 1264 N N . GLN A 1 166 ? 0.482 -6.433 7.740 1.00 91.25 166 GLN A N 1
ATOM 1265 C CA . GLN A 1 166 ? 0.624 -6.994 6.399 1.00 91.25 166 GLN A CA 1
ATOM 1266 C C . GLN A 1 166 ? 1.384 -6.017 5.517 1.00 91.25 166 GLN A C 1
ATOM 1268 O O . GLN A 1 166 ? 0.993 -4.859 5.383 1.00 91.25 166 GLN A O 1
ATOM 1273 N N . THR A 1 167 ? 2.460 -6.499 4.904 1.00 92.94 167 THR A N 1
ATOM 1274 C CA . THR A 1 167 ? 3.288 -5.705 4.005 1.00 92.94 167 THR A CA 1
ATOM 1275 C C . THR A 1 167 ? 3.520 -6.417 2.680 1.00 92.94 167 THR A C 1
ATOM 1277 O O . THR A 1 167 ? 3.504 -7.647 2.576 1.00 92.94 167 THR A O 1
ATOM 1280 N N . VAL A 1 168 ? 3.737 -5.621 1.640 1.00 93.12 168 VAL A N 1
ATOM 1281 C CA . VAL A 1 168 ? 4.304 -6.057 0.364 1.00 93.12 168 VAL A CA 1
ATOM 1282 C C . VAL A 1 168 ? 5.753 -5.610 0.340 1.00 93.12 168 VAL A C 1
ATOM 1284 O O . VAL A 1 168 ? 6.041 -4.445 0.605 1.00 93.12 168 VAL A O 1
ATOM 1287 N N . MET A 1 169 ? 6.669 -6.519 0.024 1.00 93.75 169 MET A N 1
ATOM 1288 C CA .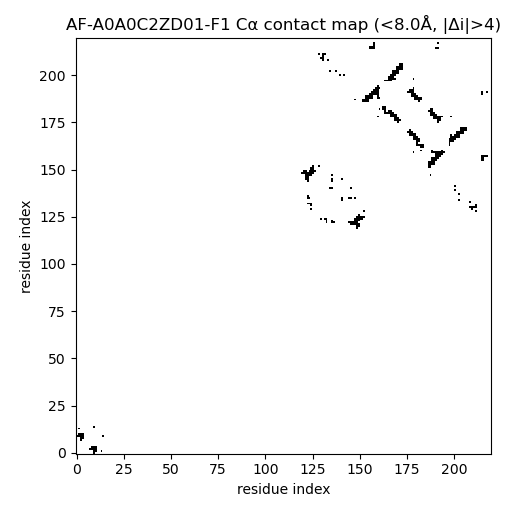 MET A 1 169 ? 8.071 -6.183 -0.190 1.00 93.75 169 MET A CA 1
ATOM 1289 C C . MET A 1 169 ? 8.346 -6.054 -1.683 1.00 93.75 169 MET A C 1
ATOM 1291 O O . MET A 1 169 ? 8.054 -6.966 -2.447 1.00 93.75 169 MET A O 1
ATOM 1295 N N . VAL A 1 170 ? 8.944 -4.947 -2.102 1.00 93.62 170 VAL A N 1
ATOM 1296 C CA . VAL A 1 170 ? 9.418 -4.730 -3.467 1.00 93.62 170 VAL A CA 1
ATOM 1297 C C . VAL A 1 170 ? 10.938 -4.813 -3.469 1.00 93.62 170 VAL A C 1
ATOM 1299 O O . VAL A 1 170 ? 11.617 -4.050 -2.778 1.00 93.62 170 VAL A O 1
ATOM 1302 N N . MET A 1 171 ? 11.457 -5.771 -4.227 1.00 92.50 171 MET A N 1
ATOM 1303 C CA . MET A 1 171 ? 12.877 -6.040 -4.411 1.00 92.50 171 MET A CA 1
ATOM 1304 C C . MET A 1 171 ? 13.341 -5.367 -5.697 1.00 92.50 171 MET A C 1
ATOM 1306 O O . MET A 1 171 ? 12.893 -5.753 -6.774 1.00 92.50 171 MET A O 1
ATOM 1310 N N . TYR A 1 172 ? 14.242 -4.395 -5.591 1.00 90.38 172 TYR A N 1
ATOM 1311 C CA . TYR A 1 172 ? 14.810 -3.695 -6.741 1.00 90.38 172 TYR A CA 1
ATOM 1312 C C . TYR A 1 172 ? 16.185 -4.281 -7.108 1.00 90.38 172 TYR A C 1
ATOM 1314 O O . TYR A 1 172 ? 16.934 -4.653 -6.206 1.00 90.38 172 TYR A O 1
ATOM 1322 N N . PRO A 1 173 ? 16.571 -4.347 -8.398 1.00 85.56 173 PRO A N 1
ATOM 1323 C CA . PRO A 1 173 ? 17.822 -4.999 -8.807 1.00 85.56 173 PRO A CA 1
ATOM 1324 C C . PRO A 1 173 ? 19.095 -4.306 -8.302 1.00 85.56 173 PRO A C 1
ATOM 1326 O O . PRO A 1 173 ? 20.113 -4.960 -8.092 1.00 85.56 173 PRO A O 1
ATOM 1329 N N . LYS A 1 174 ? 19.053 -2.976 -8.155 1.00 84.81 174 LYS A N 1
ATOM 1330 C CA . LYS A 1 174 ? 20.213 -2.123 -7.830 1.00 84.81 174 LYS A CA 1
ATOM 1331 C C . LYS A 1 174 ? 20.006 -1.268 -6.577 1.00 84.81 174 LYS A C 1
ATOM 1333 O O . LYS A 1 174 ? 20.861 -0.457 -6.254 1.00 84.81 174 LYS A O 1
ATOM 1338 N N . GLU A 1 175 ? 18.886 -1.447 -5.882 1.00 85.50 175 GLU A N 1
ATOM 1339 C CA . GLU A 1 175 ? 18.473 -0.601 -4.761 1.0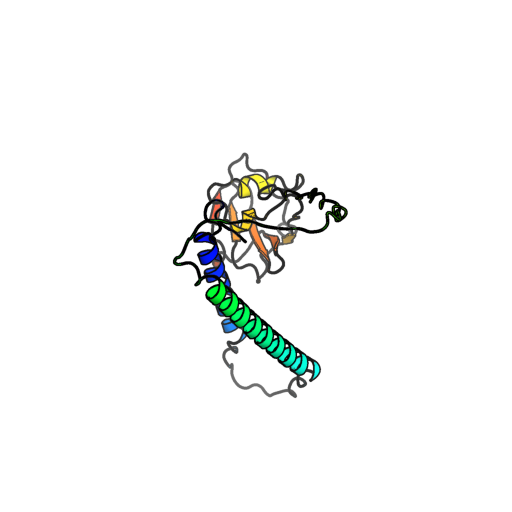0 85.50 175 GLU A CA 1
ATOM 1340 C C . GLU A 1 175 ? 18.030 -1.450 -3.572 1.00 85.50 175 GLU A C 1
ATOM 1342 O O . GLU A 1 175 ? 17.640 -2.611 -3.718 1.00 85.50 175 GLU A O 1
ATOM 1347 N N . SER A 1 176 ? 18.053 -0.853 -2.379 1.00 87.25 176 SER A N 1
ATOM 1348 C CA . SER A 1 176 ? 17.539 -1.517 -1.182 1.00 87.25 176 SER A CA 1
A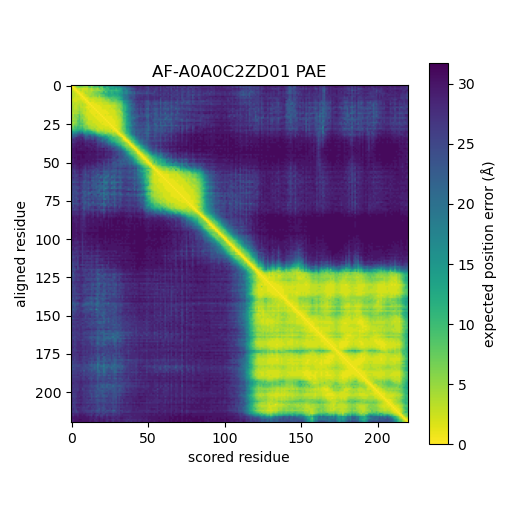TOM 1349 C C . SER A 1 176 ? 16.046 -1.836 -1.336 1.00 87.25 176 SER A C 1
ATOM 1351 O O . SER A 1 176 ? 15.308 -1.015 -1.895 1.00 87.25 176 SER A O 1
ATOM 1353 N N . PRO A 1 177 ? 15.562 -2.967 -0.794 1.00 90.75 177 PRO A N 1
ATOM 1354 C CA . PRO A 1 177 ? 14.144 -3.294 -0.810 1.00 90.75 177 PRO A CA 1
ATOM 1355 C C . PRO A 1 177 ? 13.284 -2.203 -0.163 1.00 90.75 177 PRO A C 1
ATOM 1357 O O . PRO A 1 177 ? 13.750 -1.398 0.652 1.00 90.75 177 PRO A O 1
ATOM 1360 N N . ARG A 1 178 ? 12.003 -2.184 -0.524 1.00 92.44 178 ARG A N 1
ATOM 1361 C CA . ARG A 1 178 ? 10.989 -1.355 0.132 1.00 92.44 178 ARG A CA 1
ATOM 1362 C C . ARG A 1 178 ? 9.856 -2.229 0.613 1.00 92.44 178 ARG A C 1
ATOM 1364 O O . ARG A 1 178 ? 9.397 -3.092 -0.123 1.00 92.44 178 ARG A O 1
ATOM 1371 N N . GLN A 1 179 ? 9.395 -1.997 1.828 1.00 93.69 179 GLN A N 1
ATOM 1372 C CA . GLN A 1 179 ? 8.158 -2.572 2.325 1.00 93.69 179 GLN A CA 1
ATOM 1373 C C . GLN A 1 179 ? 7.062 -1.516 2.266 1.00 93.69 179 GLN A C 1
ATOM 1375 O O . GLN A 1 179 ? 7.307 -0.357 2.585 1.00 93.69 179 GLN A O 1
ATOM 1380 N N . LEU A 1 180 ? 5.869 -1.921 1.851 1.00 94.06 180 LEU A N 1
ATOM 1381 C CA . LEU A 1 180 ? 4.684 -1.078 1.794 1.00 94.06 180 LEU A CA 1
ATOM 1382 C C . LEU A 1 180 ? 3.566 -1.734 2.599 1.00 94.06 180 LEU A C 1
ATOM 1384 O O . LEU A 1 180 ? 3.377 -2.945 2.497 1.00 94.06 180 LEU A O 1
ATOM 1388 N N . GLY A 1 181 ? 2.805 -0.953 3.354 1.00 93.75 181 GLY A N 1
ATOM 1389 C CA . GLY A 1 181 ? 1.656 -1.436 4.117 1.00 93.75 181 GLY A CA 1
ATOM 1390 C C . GLY A 1 181 ? 0.735 -0.296 4.529 1.00 93.75 181 GLY A C 1
ATOM 1391 O O . GLY A 1 181 ? 1.069 0.865 4.319 1.00 93.75 181 GLY A O 1
ATOM 1392 N N . PHE A 1 182 ? -0.415 -0.634 5.103 1.00 93.75 182 PHE A N 1
ATOM 1393 C CA . PHE A 1 182 ? -1.363 0.346 5.630 1.00 93.75 182 PHE A CA 1
ATOM 1394 C C . PHE A 1 182 ? -1.373 0.294 7.145 1.00 93.75 182 PHE A C 1
ATOM 1396 O O . PHE A 1 182 ? -1.465 -0.798 7.714 1.00 93.75 182 PHE A O 1
ATOM 1403 N N . ASP A 1 183 ? -1.267 1.464 7.764 1.00 91.06 183 ASP A N 1
ATOM 1404 C CA . ASP A 1 183 ? -1.391 1.620 9.207 1.00 91.06 183 ASP A CA 1
ATOM 1405 C C . ASP A 1 183 ? -2.855 1.505 9.665 1.00 91.06 183 ASP A C 1
ATOM 1407 O O . ASP A 1 183 ? -3.784 1.289 8.877 1.00 91.06 183 ASP A O 1
ATOM 1411 N N . SER A 1 184 ? -3.070 1.630 10.970 1.00 89.06 184 SER A N 1
ATOM 1412 C CA . SER A 1 184 ? -4.405 1.596 11.571 1.00 89.06 184 SER A CA 1
ATOM 1413 C C . SER A 1 184 ? -5.315 2.766 11.170 1.00 89.06 184 SER A C 1
ATOM 1415 O O . SER A 1 184 ? -6.534 2.648 11.315 1.00 89.06 184 SER A O 1
ATOM 1417 N N . ASN A 1 185 ? -4.760 3.856 10.631 1.00 90.25 185 ASN A N 1
ATOM 1418 C CA . ASN A 1 185 ? -5.508 5.004 10.114 1.00 90.25 185 ASN A CA 1
ATOM 1419 C C . ASN A 1 185 ? -5.906 4.830 8.640 1.00 90.25 185 ASN A C 1
ATOM 1421 O O . ASN A 1 185 ? -6.743 5.578 8.136 1.00 90.25 185 ASN A O 1
ATOM 1425 N N . GLY A 1 186 ? -5.353 3.821 7.961 1.00 89.19 186 GLY A N 1
ATOM 1426 C CA . GLY A 1 186 ? -5.535 3.608 6.529 1.00 89.19 186 GLY A CA 1
ATOM 1427 C C . GLY A 1 186 ? -4.557 4.410 5.671 1.00 89.19 186 GLY A C 1
ATOM 1428 O O . GLY A 1 186 ? -4.771 4.518 4.463 1.00 89.19 186 GLY A O 1
ATOM 1429 N N . ASP A 1 187 ? -3.482 4.933 6.262 1.00 91.44 187 ASP A N 1
ATOM 1430 C CA . ASP A 1 187 ? -2.427 5.639 5.550 1.00 91.44 187 ASP A CA 1
ATOM 1431 C C . ASP A 1 187 ? -1.413 4.653 4.960 1.00 91.44 187 ASP A C 1
ATOM 1433 O O . ASP A 1 187 ? -0.961 3.701 5.607 1.00 91.44 187 ASP A O 1
ATOM 1437 N N . LEU A 1 188 ? -1.022 4.895 3.706 1.00 93.25 188 LEU A N 1
ATOM 1438 C CA . LEU A 1 188 ? -0.009 4.095 3.027 1.00 93.25 188 LEU A CA 1
ATOM 1439 C C . LEU A 1 188 ? 1.382 4.442 3.570 1.00 93.25 188 LEU A C 1
ATOM 1441 O O . LEU A 1 188 ? 1.902 5.530 3.336 1.00 93.25 188 LEU A O 1
ATOM 1445 N N . CYS A 1 189 ? 2.022 3.485 4.228 1.00 93.44 189 CYS A N 1
ATOM 1446 C CA . CYS A 1 189 ? 3.375 3.608 4.753 1.00 93.44 189 CYS A CA 1
ATOM 1447 C C . CYS A 1 189 ? 4.387 2.858 3.880 1.00 93.44 189 CYS A C 1
ATOM 1449 O O . CYS A 1 189 ? 4.134 1.751 3.400 1.00 93.44 189 CYS A O 1
ATOM 1451 N N . VAL A 1 190 ? 5.564 3.458 3.708 1.00 94.00 190 VAL A N 1
ATOM 1452 C CA . VAL A 1 190 ? 6.687 2.938 2.923 1.00 94.00 190 VAL A CA 1
ATOM 1453 C C . VAL A 1 190 ? 7.928 2.938 3.802 1.00 94.00 190 VAL A C 1
ATOM 1455 O O . VAL A 1 190 ? 8.381 3.994 4.242 1.00 94.00 190 VAL A O 1
ATOM 1458 N N . ALA A 1 191 ? 8.508 1.761 4.025 1.00 93.50 191 ALA A N 1
ATOM 1459 C CA . ALA A 1 191 ? 9.668 1.599 4.888 1.00 93.50 191 ALA A CA 1
ATOM 1460 C C . ALA A 1 191 ? 10.825 0.858 4.214 1.00 93.50 191 ALA A C 1
ATOM 1462 O O . ALA A 1 191 ? 10.634 0.035 3.317 1.00 93.50 191 ALA A O 1
ATOM 1463 N N . GLY A 1 192 ? 12.048 1.145 4.660 1.00 91.00 192 GLY A N 1
ATOM 1464 C CA . GLY A 1 192 ? 13.262 0.472 4.182 1.00 91.00 192 GLY A CA 1
ATOM 1465 C C . GLY A 1 192 ? 13.503 -0.850 4.905 1.00 91.00 192 GLY A C 1
ATOM 1466 O O . GLY A 1 192 ? 14.161 -1.745 4.383 1.00 91.00 192 GLY A O 1
ATOM 1467 N N . SER A 1 193 ? 12.935 -0.981 6.102 1.00 89.44 193 SER A N 1
ATOM 1468 C CA . SER A 1 193 ? 13.022 -2.163 6.946 1.00 89.44 193 SER A CA 1
ATOM 1469 C C . SER A 1 193 ? 11.680 -2.446 7.616 1.00 89.44 193 SER A C 1
ATOM 1471 O O . SER A 1 193 ? 10.869 -1.549 7.836 1.00 89.44 193 SER A O 1
ATOM 1473 N N . GLY A 1 194 ? 11.432 -3.706 7.944 1.00 86.75 194 GLY A N 1
ATOM 1474 C CA . GLY A 1 194 ? 10.219 -4.123 8.633 1.00 86.75 194 GLY A CA 1
ATOM 1475 C C . GLY A 1 194 ? 10.262 -5.611 8.964 1.00 86.75 194 GLY A C 1
ATOM 1476 O O . GLY A 1 194 ? 11.089 -6.336 8.393 1.00 86.75 194 GLY A O 1
ATOM 1477 N N . PRO A 1 195 ? 9.405 -6.088 9.880 1.00 83.50 195 PRO A N 1
ATOM 1478 C CA . PRO A 1 195 ? 9.400 -7.484 10.292 1.00 83.50 195 PRO A CA 1
ATOM 1479 C C . PRO A 1 195 ? 9.087 -8.388 9.096 1.00 83.50 195 PRO A C 1
ATOM 1481 O O . PRO A 1 195 ? 7.988 -8.340 8.550 1.00 83.50 195 PRO A O 1
ATOM 1484 N N . GLY A 1 196 ? 10.028 -9.252 8.7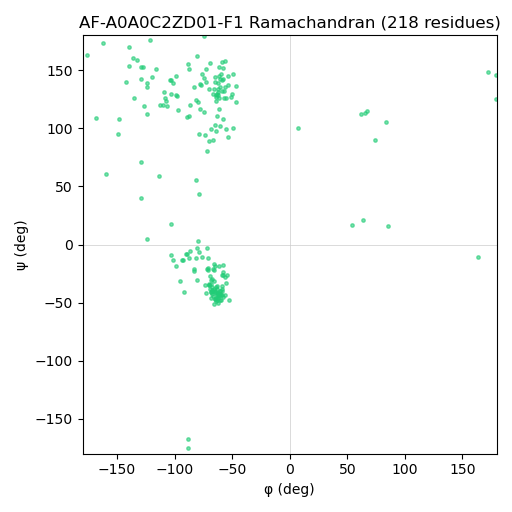02 1.00 81.50 196 GLY A N 1
ATOM 1485 C CA . GLY A 1 196 ? 9.845 -10.145 7.547 1.00 81.50 196 GLY A CA 1
ATOM 1486 C C . GLY A 1 196 ? 8.633 -11.077 7.673 1.00 81.50 196 GLY A C 1
ATOM 1487 O O . GLY A 1 196 ? 8.038 -11.452 6.672 1.00 81.50 196 GLY A O 1
ATOM 1488 N N . GLN A 1 197 ? 8.217 -11.385 8.905 1.00 85.44 197 GLN A N 1
ATOM 1489 C CA . GLN A 1 197 ? 7.017 -12.175 9.204 1.00 85.44 197 GLN A CA 1
ATOM 1490 C C . GLN A 1 197 ? 5.697 -11.498 8.786 1.00 85.44 197 GLN A C 1
ATOM 1492 O O . GLN A 1 197 ? 4.684 -12.180 8.671 1.00 85.44 197 GLN A O 1
ATOM 1497 N N . ASN A 1 198 ? 5.707 -10.180 8.558 1.00 87.00 198 ASN A N 1
ATOM 1498 C CA . ASN A 1 198 ? 4.536 -9.421 8.115 1.00 87.00 198 ASN A CA 1
ATOM 1499 C C . ASN A 1 198 ? 4.445 -9.357 6.581 1.00 87.00 198 ASN A C 1
ATOM 1501 O O . ASN A 1 198 ? 3.442 -8.888 6.048 1.00 87.00 198 ASN A O 1
ATOM 1505 N N . VAL A 1 199 ? 5.475 -9.818 5.863 1.00 88.12 199 VAL A N 1
ATOM 1506 C CA . VAL A 1 199 ? 5.522 -9.758 4.402 1.00 88.12 199 VAL A CA 1
ATOM 1507 C C . VAL A 1 199 ? 4.649 -10.861 3.827 1.00 88.12 199 VAL A C 1
ATOM 1509 O O . VAL A 1 199 ? 4.924 -12.047 3.994 1.00 88.12 199 VAL A O 1
ATOM 1512 N N . VAL A 1 200 ? 3.599 -10.461 3.118 1.00 89.31 200 VAL A N 1
ATOM 1513 C CA . VAL A 1 200 ? 2.629 -11.385 2.517 1.00 89.31 200 VAL A CA 1
ATOM 1514 C C . VAL A 1 200 ? 2.980 -11.683 1.058 1.00 89.31 200 VAL A C 1
ATOM 1516 O O . VAL A 1 200 ? 2.716 -12.779 0.570 1.00 89.31 200 VAL A O 1
ATOM 1519 N N . VAL A 1 201 ? 3.591 -10.722 0.357 1.00 90.62 201 VAL A N 1
ATOM 1520 C CA . VAL A 1 201 ? 4.002 -10.851 -1.049 1.00 90.62 201 VAL A CA 1
ATOM 1521 C C . VAL A 1 201 ? 5.342 -10.156 -1.266 1.00 90.62 201 VAL A C 1
ATOM 1523 O O . VAL A 1 201 ? 5.562 -9.053 -0.766 1.00 90.62 201 VAL A O 1
ATOM 1526 N N . CYS A 1 202 ? 6.203 -10.786 -2.065 1.00 91.94 202 CYS A N 1
ATOM 1527 C CA . CYS A 1 202 ? 7.410 -10.175 -2.608 1.00 91.94 202 CYS A CA 1
ATOM 1528 C C . CYS A 1 202 ? 7.225 -9.922 -4.109 1.00 91.94 202 CYS A C 1
ATOM 1530 O O . CYS A 1 202 ? 6.901 -10.844 -4.856 1.00 91.94 202 CYS A O 1
ATOM 1532 N N . ILE A 1 203 ? 7.447 -8.687 -4.546 1.00 92.06 203 ILE A N 1
ATOM 1533 C CA . ILE A 1 203 ? 7.434 -8.271 -5.948 1.00 92.06 203 ILE A CA 1
ATOM 1534 C C . ILE A 1 203 ? 8.876 -8.009 -6.364 1.00 92.06 203 ILE A C 1
ATOM 1536 O O . ILE A 1 203 ? 9.571 -7.207 -5.743 1.00 92.06 203 ILE A O 1
ATOM 1540 N N . SER A 1 204 ? 9.334 -8.685 -7.412 1.00 92.19 204 SER A N 1
ATOM 1541 C CA . SER A 1 204 ? 10.636 -8.418 -8.019 1.00 92.19 204 SER A CA 1
ATOM 1542 C C . SER A 1 204 ? 10.470 -7.357 -9.098 1.00 92.19 204 SER A C 1
ATOM 1544 O O . SER A 1 204 ? 9.865 -7.621 -10.133 1.00 92.19 204 SER A O 1
ATOM 1546 N N . ALA A 1 205 ? 10.988 -6.161 -8.840 1.00 90.06 205 ALA A N 1
ATOM 1547 C CA . ALA A 1 205 ? 11.046 -5.087 -9.817 1.00 90.06 205 ALA A CA 1
ATOM 1548 C C . ALA A 1 205 ? 12.114 -5.398 -10.878 1.00 90.06 205 ALA A C 1
ATOM 1550 O O . ALA A 1 205 ? 13.193 -5.903 -10.560 1.00 90.06 205 ALA A O 1
ATOM 1551 N N . ASP A 1 206 ? 11.813 -5.093 -12.138 1.00 88.88 206 ASP A N 1
ATOM 1552 C CA . ASP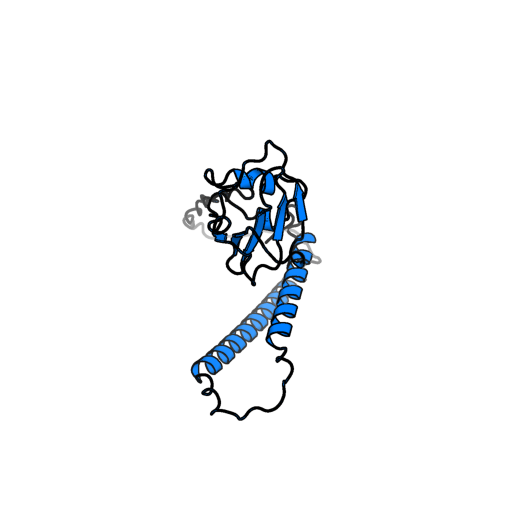 A 1 206 ? 12.786 -5.129 -13.230 1.00 88.88 206 ASP A CA 1
ATOM 1553 C C . ASP A 1 206 ? 13.518 -3.778 -13.371 1.00 88.88 206 ASP A C 1
ATOM 1555 O O . ASP A 1 206 ? 13.348 -2.870 -12.557 1.00 88.88 206 ASP A O 1
ATOM 1559 N N . GLU A 1 207 ? 14.370 -3.629 -14.390 1.00 86.62 207 GLU A N 1
ATOM 1560 C CA . GLU A 1 207 ? 15.100 -2.373 -14.625 1.00 86.62 207 GLU A CA 1
ATOM 1561 C C . GLU A 1 207 ? 14.210 -1.216 -15.123 1.00 86.62 207 GLU A C 1
ATOM 1563 O O . GLU A 1 207 ? 14.662 -0.073 -15.144 1.00 86.62 207 GLU A O 1
ATOM 1568 N N . THR A 1 208 ? 12.965 -1.491 -15.525 1.00 87.44 208 THR A N 1
ATOM 1569 C CA . THR A 1 208 ? 12.002 -0.480 -15.998 1.00 87.44 208 THR A CA 1
ATOM 1570 C C . THR A 1 208 ? 11.098 0.044 -14.886 1.00 87.44 208 THR A C 1
ATOM 1572 O O . THR A 1 208 ? 10.445 1.076 -15.056 1.00 87.44 208 THR A O 1
ATOM 1575 N N . PHE A 1 209 ? 11.081 -0.635 -13.737 1.00 89.44 209 PHE A N 1
ATOM 1576 C CA . PHE A 1 209 ? 10.333 -0.214 -12.563 1.00 89.44 209 PHE A CA 1
ATOM 1577 C C . PHE A 1 209 ? 10.832 1.157 -12.074 1.00 89.44 209 PHE A C 1
ATOM 1579 O O . PHE A 1 209 ? 12.030 1.316 -11.810 1.00 89.44 209 PHE A O 1
ATOM 1586 N N . PRO A 1 210 ? 9.949 2.159 -11.916 1.00 89.62 210 PRO A N 1
ATOM 1587 C CA . PRO A 1 210 ? 10.360 3.465 -11.435 1.00 89.62 210 PRO A CA 1
ATOM 1588 C C . PRO A 1 210 ? 10.859 3.350 -9.997 1.00 89.62 210 PRO A C 1
ATOM 1590 O O . PRO A 1 210 ? 10.278 2.636 -9.177 1.00 89.62 210 PRO A O 1
ATOM 1593 N N . LEU A 1 211 ? 11.930 4.075 -9.684 1.00 87.31 211 LEU A N 1
ATOM 1594 C CA . LEU A 1 211 ? 12.504 4.037 -8.348 1.00 87.31 211 LEU A CA 1
ATOM 1595 C C . LEU A 1 211 ? 11.669 4.876 -7.367 1.00 87.31 211 LEU A C 1
ATOM 1597 O O . LEU A 1 211 ? 11.270 5.998 -7.698 1.00 87.31 211 LEU A O 1
ATOM 1601 N N . PRO A 1 212 ? 11.429 4.368 -6.147 1.00 87.25 212 PRO A N 1
ATOM 1602 C CA . PRO A 1 212 ? 10.827 5.145 -5.080 1.00 87.25 212 PRO A CA 1
ATOM 1603 C C . PRO A 1 212 ? 11.806 6.222 -4.602 1.00 87.25 212 PRO A C 1
ATOM 1605 O O . PRO A 1 212 ? 13.025 6.049 -4.714 1.00 87.25 212 PRO A O 1
ATOM 1608 N N . PRO A 1 213 ? 11.306 7.316 -4.006 1.00 86.19 213 PRO A N 1
ATOM 1609 C CA . PRO A 1 213 ? 12.175 8.303 -3.390 1.00 86.19 213 PRO A CA 1
ATOM 1610 C C . PRO A 1 213 ? 13.048 7.661 -2.290 1.00 86.19 213 PRO A C 1
ATOM 1612 O O . PRO A 1 213 ? 12.670 6.651 -1.674 1.00 86.19 213 PRO A O 1
ATOM 1615 N N . PRO A 1 214 ? 14.245 8.219 -2.040 1.00 83.69 214 PRO A N 1
ATOM 1616 C CA . PRO A 1 214 ? 15.130 7.726 -0.996 1.00 83.69 214 PRO A CA 1
ATOM 1617 C C . PRO A 1 214 ? 14.459 7.861 0.370 1.00 83.69 214 PRO A C 1
ATOM 1619 O O . PRO A 1 214 ? 13.817 8.868 0.670 1.00 83.69 214 PRO A O 1
ATOM 1622 N N . ILE A 1 215 ? 14.628 6.845 1.214 1.00 79.44 215 ILE A N 1
ATOM 1623 C CA . ILE A 1 215 ? 14.119 6.891 2.582 1.00 79.44 215 ILE A CA 1
ATOM 1624 C C . ILE A 1 215 ? 15.100 7.710 3.428 1.00 79.44 215 ILE A C 1
ATOM 1626 O O . ILE A 1 215 ? 16.286 7.362 3.478 1.00 79.44 215 ILE A O 1
ATOM 1630 N N . PRO A 1 216 ? 14.640 8.788 4.087 1.00 61.69 216 PRO A N 1
ATOM 1631 C CA . PRO A 1 216 ? 15.494 9.651 4.893 1.00 61.69 216 PRO A CA 1
ATOM 1632 C C . PRO A 1 216 ? 15.932 8.902 6.156 1.00 61.69 216 PRO A C 1
ATOM 1634 O O . PRO A 1 216 ? 15.203 8.886 7.142 1.00 61.69 216 PRO A O 1
ATOM 1637 N N . SER A 1 217 ? 17.054 8.173 6.083 1.00 59.72 217 SER A N 1
ATOM 1638 C CA . SER A 1 217 ? 17.777 7.512 7.204 1.00 59.72 217 SER A CA 1
ATOM 1639 C C . SER A 1 217 ? 18.775 6.433 6.756 1.00 59.72 217 SER A C 1
ATOM 1641 O O . SER A 1 217 ? 19.581 6.000 7.568 1.00 59.72 217 SER A O 1
ATOM 1643 N N . LEU A 1 218 ? 18.779 6.001 5.488 1.00 51.16 218 LEU A N 1
ATOM 1644 C CA . LEU A 1 218 ? 19.753 5.001 5.001 1.00 51.16 218 LEU A CA 1
ATOM 1645 C C . LEU A 1 218 ? 21.148 5.583 4.682 1.00 51.16 218 LEU A C 1
ATOM 1647 O O . LEU A 1 218 ? 22.030 4.854 4.238 1.00 51.16 218 LEU A O 1
ATOM 1651 N N . PHE A 1 219 ? 21.352 6.881 4.926 1.00 47.91 219 PHE A N 1
ATOM 1652 C CA . PHE A 1 219 ? 22.625 7.585 4.757 1.00 47.91 219 PHE A CA 1
ATOM 1653 C C . PHE A 1 219 ? 22.968 8.362 6.034 1.00 47.91 219 PHE A C 1
ATOM 1655 O O . PHE A 1 219 ? 22.871 9.588 6.074 1.00 47.91 219 PHE A O 1
ATOM 1662 N N . SER A 1 220 ? 23.331 7.648 7.094 1.00 36.97 220 SER A N 1
ATOM 1663 C CA . SER A 1 220 ? 24.010 8.213 8.267 1.00 36.97 220 SER A CA 1
ATOM 1664 C C . SER A 1 220 ? 24.982 7.198 8.830 1.00 36.97 220 SER A C 1
ATOM 1666 O O . SER A 1 220 ? 24.552 6.030 8.959 1.00 36.97 220 SER A O 1
#

Mean predicted aligned error: 21.1 Å

Solvent-accessible surface area (backbone atoms only — not comparable to full-atom values): 13969 Å² total; per-residue (Å²): 132,68,52,38,90,87,77,70,39,72,33,69,69,52,55,52,51,52,54,50,53,52,51,52,52,51,52,50,53,52,56,76,63,55,73,77,84,87,74,84,91,73,88,83,73,88,74,80,77,78,79,62,69,65,62,58,52,52,54,52,49,54,52,49,51,54,51,49,56,51,52,54,50,52,50,50,51,52,53,52,55,62,68,72,70,77,87,81,88,82,88,85,86,90,80,90,88,85,88,83,81,96,72,86,78,79,78,73,81,74,81,76,78,76,69,77,72,77,74,74,52,57,53,31,48,20,90,92,42,56,45,47,34,65,54,55,68,35,96,79,46,56,76,80,54,43,71,40,26,52,82,63,69,72,46,76,34,55,56,52,62,87,73,39,69,51,26,39,34,40,40,42,86,90,50,81,45,38,36,37,33,46,41,88,87,67,48,45,35,36,14,62,40,62,69,71,90,27,50,78,44,79,44,79,44,59,95,80,54,56,77,71,81,83,56,90,64,86,82,122

Foldseek 3Di:
DCADPPPRHHDPVVVVVVVVVVVVVVVVVVVVVPDDDDDDDDDDDDDDDDPDVVVVVVVVVVVVVVVVVVVVVVVVVVVVVVVVPDDDDDDDDDDDDDDDDDDDDDDDPDPPPPPVPPPQQFLDDAPVFVLCNCLSVPPPNDPLSSRHGNPADEAFAAEDDPQWQAWEWEAEPPDQIWIWTAHPVRHIYIHSYYDPNRYPYYHYDDPPRDDGDDRPPPPD

Organism: NCBI:txid1036808

Radius of gyration: 28.28 Å; Cα contacts (8 Å, |Δi|>4): 202; chains: 1; bounding box: 93×37×62 Å

Sequence (220 aa):
MALDTKTRRVLPAYVKLFQNNMLVHLAQQSRSQASPPSAPKSRAPPGPPSPPSVLRVEIATLRSELAALRAEFEEFKSSYESSSSGDSSSSPSPSEVHAASTVMPIHPPSPSSSSTMSIVQEKTSHPQHTWIQPILDHPHCLAFFHHVDSSMVPIHSHAMPEDIHQTVMVMYPKESPRQLGFDSNGDLCVAGSGPGQNVVVCISADETFPLPPPIPSLFS